Protein AF-A0AAV4IQQ6-F1 (afdb_monomer)

Organism: NCBI:txid1093978

Foldseek 3Di:
DLLPPLVLLLVQLVQLQAACVNDDALAGSQFPPGDGVNVVSCVVVVVVVVVVVVVVVVPPPDDPDPDDPDDDDDDVVVVVVVVVVVVVVVVVVLVVLVVVQVPQVLLVLLLVLLQLLLQLVLVCVVCVLVCCCQFQQDRSSVSSVLQSVLLSVLLVLLLVLLVVCCVPVVDDLVRLSVVSNVLSVVLVVLSVCVVVLGDDGADADDQDPVLVPDPDDPVDFFWKADPQQHIYRDQSSQQFDDDDSQKGFPGPNDPDPGRIIGTTHGRPVRPRSNVSSVSSSVSSNSVSSCPVSSLVSQQVSDDPVCSVVSVVVSVVSSVVSSVVSCCVCCCCCCCVVVVD

InterPro domains:
  IPR002350 Kazal domain [PF07648] (213-252)
  IPR002350 Kazal domain [PS51465] (208-253)
  IPR004156 Organic anion transporter polypeptide [PF03137] (2-325)
  IPR004156 Organic anion transporter polypeptide [PTHR11388] (2-324)
  IPR036058 Kazal domain superfamily [SSF100895] (209-245)
  IPR036259 MFS transporter superfamily [G3DSA:1.20.1250.20] (1-208)
  IPR036259 MFS transporter superfamily [SSF103473] (3-329)

Solvent-accessible surface area (backbone atoms only — not comparable to full-atom values): 18897 Å² total; per-residue (Å²): 116,86,64,48,64,36,52,50,36,43,52,45,36,57,38,42,61,38,47,59,83,74,56,97,60,70,68,52,73,61,32,80,84,55,52,37,26,63,69,56,56,55,50,54,52,50,51,51,50,55,59,60,44,54,65,59,68,71,48,70,96,64,73,92,62,78,79,78,84,70,93,79,75,90,54,72,70,63,51,54,53,49,52,52,50,53,50,48,54,51,51,51,52,48,54,52,50,51,54,55,51,68,67,35,65,68,42,46,53,54,42,53,50,50,34,54,47,35,45,57,51,46,54,49,61,71,44,48,62,57,47,43,32,70,54,59,44,38,51,71,52,60,52,30,52,65,47,20,60,57,35,49,56,26,34,55,51,16,37,51,49,17,48,50,49,56,69,70,64,65,64,53,75,68,54,48,53,52,54,51,49,52,50,48,52,52,50,53,56,58,56,60,50,60,80,70,67,69,58,79,79,89,68,62,66,76,89,51,85,82,32,66,80,50,95,64,63,85,87,66,73,41,51,20,16,34,78,70,66,45,26,30,62,21,56,49,60,36,34,39,78,44,74,57,75,62,37,33,28,65,19,78,68,50,92,38,97,77,22,35,34,35,53,26,60,43,78,82,76,63,82,52,57,66,56,52,49,51,49,54,31,51,49,44,17,58,52,27,26,42,51,53,47,48,54,52,50,57,49,72,62,46,56,85,91,43,34,69,58,51,55,50,49,45,52,51,53,26,50,52,47,33,49,49,52,52,49,51,50,50,51,49,49,47,54,59,65,73,68,108

pLDDT: mean 81.05, std 12.04, range [35.34, 94.31]

Radius of gyration: 27.75 Å; Cα contacts (8 Å, |Δi|>4): 384; chains: 1; bounding box: 80×40×70 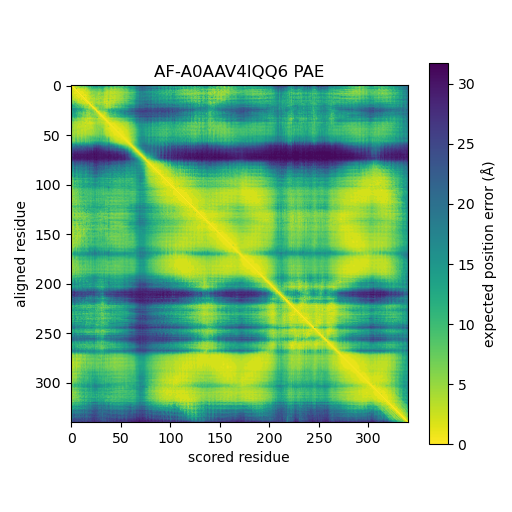Å

Secondary structure (DSSP, 8-state):
-TTHHHHHHHHHHHHTTSBTT-S--S--TTSTT--B-THHHHHHHHHHHHHHHHHHHTS-S-------S------HHHHHHHHHHHHHHHHHHHHHHHHHHHT-HHHHHHHHHHHHHHHHHHHHHHHHHHHHHHHS---HHHHHHHHHHHHHHHHHHHHHHHHHHHHHH---HHHHHHHHHHHHHHHHHHHHGGGT-------B----TTGGGS---TT----EEETTS-EES-TTTTTEEEEETTEEEEETT--STT-EEEES------TTHHHHHHHHHHHHHHHHHTHHHHHHHHHHHS-GGGHHHHHHHHHHHHHHHHHHHHHHHHHHHHHHHS--

Mean predicted aligned error: 11.33 Å

Nearest PDB structures (foldseek):
  8hnd-assembly1_A  TM=7.664E-01  e=9.241E-16  Homo sapiens
  8pg0-assembly1_A  TM=7.739E-01  e=1.392E-14  Homo sapiens
  8k6l-assembly1_A  TM=6.700E-01  e=3.995E-14  Homo sapiens
  8hnb-assembly1_A  TM=6.858E-01  e=2.095E-13  Homo sapiens
  8hnc-assembly1_A  TM=6.754E-01  e=1.474E-13  Homo sapiens

Structure (mmCIF, N/CA/C/O backbone):
data_AF-A0AAV4IQQ6-F1
#
_entry.id   AF-A0AAV4IQQ6-F1
#
loop_
_atom_site.group_PDB
_atom_site.id
_atom_site.type_symbol
_atom_site.label_atom_id
_atom_site.label_alt_id
_atom_site.label_comp_id
_atom_site.label_asym_id
_atom_site.label_entity_id
_atom_site.label_seq_id
_atom_site.pdbx_PDB_ins_code
_atom_site.Cartn_x
_atom_site.Cartn_y
_atom_site.Cartn_z
_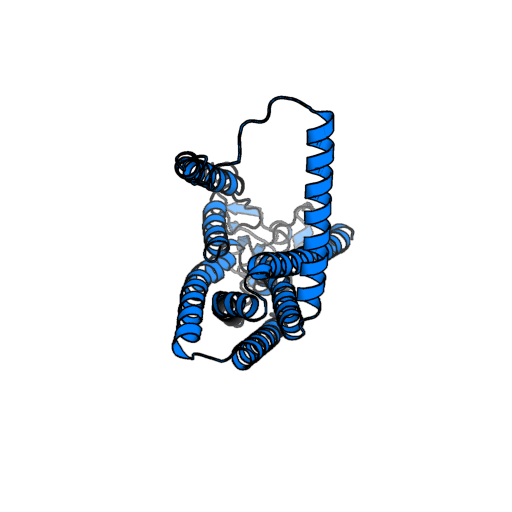atom_site.occupancy
_atom_site.B_iso_or_equiv
_atom_site.auth_seq_id
_atom_site.auth_comp_id
_atom_site.auth_asym_id
_atom_site.auth_atom_id
_atom_site.pdbx_PDB_model_num
ATOM 1 N N . MET A 1 1 ? -11.697 -5.135 3.461 1.00 57.06 1 MET A N 1
ATOM 2 C CA . MET A 1 1 ? -10.711 -4.033 3.386 1.00 57.06 1 MET A CA 1
ATOM 3 C C . MET A 1 1 ? -9.286 -4.550 3.189 1.00 57.06 1 MET A C 1
ATOM 5 O O . MET A 1 1 ? -8.654 -4.107 2.247 1.00 57.06 1 MET A O 1
ATOM 9 N N . VAL A 1 2 ? -8.817 -5.526 3.982 1.00 68.06 2 VAL A N 1
ATOM 10 C CA . VAL A 1 2 ? -7.429 -6.050 3.947 1.00 68.06 2 VAL A CA 1
ATOM 11 C C . VAL A 1 2 ? -6.959 -6.531 2.561 1.00 68.06 2 VAL A C 1
ATOM 13 O O . VAL A 1 2 ? -5.879 -6.161 2.129 1.00 68.06 2 VAL A O 1
ATOM 16 N N . PHE A 1 3 ? -7.777 -7.291 1.827 1.00 72.38 3 PHE A N 1
ATOM 17 C CA . PHE A 1 3 ? -7.391 -7.826 0.508 1.00 72.38 3 PHE A CA 1
ATOM 18 C C . PHE A 1 3 ? -7.594 -6.860 -0.667 1.00 72.38 3 PHE A C 1
ATOM 20 O O . PHE A 1 3 ? -7.176 -7.161 -1.779 1.00 72.38 3 PHE A O 1
ATOM 27 N N . GLY A 1 4 ? -8.251 -5.718 -0.447 1.00 77.69 4 GLY A N 1
ATOM 28 C CA . GLY A 1 4 ? -8.686 -4.827 -1.527 1.00 77.69 4 GLY A CA 1
ATOM 29 C C . GLY A 1 4 ? -7.528 -4.249 -2.347 1.00 77.69 4 GLY A C 1
ATOM 30 O O . GLY A 1 4 ? -7.485 -4.497 -3.549 1.00 77.69 4 GLY A O 1
ATOM 31 N N . PRO A 1 5 ? -6.579 -3.517 -1.728 1.00 77.00 5 PRO A N 1
ATOM 32 C CA . PRO A 1 5 ? -5.515 -2.840 -2.469 1.00 77.00 5 PRO A CA 1
ATOM 33 C C . PRO A 1 5 ? -4.624 -3.780 -3.299 1.00 77.00 5 PRO A C 1
ATOM 35 O O . PRO A 1 5 ? -4.448 -3.506 -4.480 1.00 77.00 5 PRO A O 1
ATOM 38 N N . PRO A 1 6 ? -4.124 -4.920 -2.784 1.00 78.06 6 PRO A N 1
ATOM 39 C CA . PRO A 1 6 ? -3.309 -5.817 -3.603 1.00 78.06 6 PRO A CA 1
ATOM 40 C C . PRO A 1 6 ? -4.087 -6.494 -4.732 1.00 78.06 6 PRO A C 1
ATOM 42 O O . PRO A 1 6 ? -3.556 -6.641 -5.828 1.00 78.06 6 PRO A O 1
ATOM 45 N N . LEU A 1 7 ? -5.348 -6.889 -4.497 1.00 81.50 7 LEU A N 1
ATOM 46 C CA . LEU A 1 7 ? -6.196 -7.431 -5.563 1.00 81.50 7 LEU A CA 1
ATOM 47 C C . LEU A 1 7 ? -6.422 -6.386 -6.656 1.00 81.50 7 LEU A C 1
ATOM 49 O O . LEU A 1 7 ? -6.383 -6.728 -7.832 1.00 81.50 7 LEU A O 1
ATOM 53 N N . ALA A 1 8 ? -6.601 -5.119 -6.277 1.00 81.62 8 ALA A N 1
ATOM 54 C CA . ALA A 1 8 ? -6.701 -4.018 -7.225 1.00 81.62 8 ALA A CA 1
ATOM 55 C C . ALA A 1 8 ? -5.386 -3.790 -7.988 1.00 81.62 8 ALA A C 1
ATOM 57 O O . ALA A 1 8 ? -5.438 -3.556 -9.189 1.00 81.62 8 ALA A O 1
ATOM 58 N N . LEU A 1 9 ? -4.222 -3.914 -7.340 1.00 80.50 9 LEU A N 1
ATOM 59 C CA . LEU A 1 9 ? -2.916 -3.814 -8.004 1.00 80.50 9 LEU A CA 1
ATOM 60 C C . LEU A 1 9 ? -2.665 -4.969 -8.980 1.00 80.50 9 LEU A C 1
ATOM 62 O O . LEU A 1 9 ? -2.163 -4.738 -10.075 1.00 80.50 9 LEU A O 1
ATOM 66 N N . LEU A 1 10 ? -3.038 -6.202 -8.623 1.00 83.44 10 LEU A N 1
ATOM 67 C CA . LEU A 1 10 ? -2.911 -7.357 -9.517 1.00 83.44 10 LEU A CA 1
ATOM 68 C C . LEU A 1 10 ? -3.891 -7.285 -10.686 1.00 83.44 10 LEU A C 1
ATOM 70 O O . LEU A 1 10 ? -3.502 -7.505 -11.831 1.00 83.44 10 LEU A O 1
ATOM 74 N N . LEU A 1 11 ? -5.150 -6.942 -10.405 1.00 84.94 11 LEU A N 1
ATOM 75 C CA . LEU A 1 11 ? -6.159 -6.727 -11.435 1.00 84.94 11 LEU A CA 1
ATOM 76 C C . LEU A 1 11 ? -5.738 -5.577 -12.357 1.00 84.94 11 LEU A C 1
ATOM 78 O O . LEU A 1 11 ? -5.816 -5.713 -13.572 1.00 84.94 11 LEU A O 1
ATOM 82 N N . GLY A 1 12 ? -5.229 -4.485 -11.785 1.00 80.69 12 GLY A N 1
ATOM 83 C CA . GLY A 1 12 ? -4.661 -3.357 -12.512 1.00 80.69 12 GLY A CA 1
ATOM 84 C C . GLY A 1 12 ? -3.472 -3.773 -13.370 1.00 80.69 12 GLY A C 1
ATOM 85 O O . GLY A 1 12 ? -3.448 -3.445 -14.543 1.00 80.69 12 GLY A O 1
ATOM 86 N N . SER A 1 13 ? -2.536 -4.566 -12.844 1.00 81.12 13 SER A N 1
ATOM 87 C CA . SER A 1 13 ? -1.392 -5.094 -13.599 1.00 81.12 13 SER A CA 1
ATOM 88 C C . SER A 1 13 ? -1.826 -5.950 -14.795 1.00 81.12 13 SER A C 1
ATOM 90 O O . SER A 1 13 ? -1.294 -5.791 -15.892 1.00 81.12 13 SER A O 1
ATOM 92 N N . TYR A 1 14 ? -2.827 -6.816 -14.609 1.00 84.12 14 TYR A N 1
ATOM 93 C CA . TYR A 1 14 ? -3.369 -7.647 -15.683 1.00 84.12 14 TYR A CA 1
ATOM 94 C C . TYR A 1 14 ? -4.111 -6.816 -16.735 1.00 84.12 14 TYR A C 1
ATOM 96 O O . TYR A 1 14 ? -3.851 -6.950 -17.927 1.00 84.12 14 TYR A O 1
ATOM 104 N N . ILE A 1 15 ? -4.991 -5.908 -16.315 1.00 85.19 15 ILE A N 1
ATOM 105 C CA . ILE A 1 15 ? -5.738 -5.027 -17.224 1.00 85.19 15 ILE A CA 1
ATOM 106 C C . ILE A 1 15 ? -4.792 -4.076 -17.964 1.00 85.19 15 ILE A C 1
ATOM 108 O O . ILE A 1 15 ? -4.976 -3.816 -19.150 1.00 85.19 15 ILE A O 1
ATOM 112 N N . SER A 1 16 ? -3.732 -3.623 -17.298 1.00 79.19 16 SER A N 1
ATOM 113 C CA . SER A 1 16 ? -2.674 -2.831 -17.911 1.00 79.19 16 SER A CA 1
ATOM 114 C C . SER A 1 16 ? -1.818 -3.624 -18.888 1.00 79.19 16 SER A C 1
ATOM 116 O O . SER A 1 16 ? -1.039 -3.004 -19.585 1.00 79.19 16 SER A O 1
ATOM 118 N N . SER A 1 17 ? -1.947 -4.949 -18.991 1.00 79.19 17 SER A N 1
ATOM 119 C CA . SER A 1 17 ? -1.314 -5.729 -20.066 1.00 79.19 17 SER A CA 1
ATOM 120 C C . SER A 1 17 ? -2.164 -5.817 -21.338 1.00 79.19 17 SER A C 1
ATOM 122 O O . SER A 1 17 ? -1.679 -6.294 -22.361 1.00 79.19 17 SER A O 1
ATOM 124 N N . LEU A 1 18 ? -3.407 -5.317 -21.303 1.00 83.31 18 LEU A N 1
ATOM 125 C CA . LEU A 1 18 ? -4.302 -5.235 -22.459 1.00 83.31 18 LEU A CA 1
ATOM 126 C C . LEU A 1 18 ? -4.246 -3.840 -23.099 1.00 83.31 18 LEU A C 1
ATOM 128 O O . LEU A 1 18 ? -4.258 -2.846 -22.365 1.00 83.31 18 LEU A O 1
ATOM 132 N N . PRO A 1 19 ? -4.196 -3.737 -24.439 1.00 81.81 19 PRO A N 1
ATOM 133 C CA . PRO A 1 19 ? -4.108 -2.446 -25.111 1.00 81.81 19 PRO A CA 1
ATOM 134 C C . PRO A 1 19 ? -5.416 -1.672 -24.929 1.00 81.81 19 PRO A C 1
ATOM 136 O O . PRO A 1 19 ? -6.490 -2.276 -24.937 1.00 81.81 19 PRO A O 1
ATOM 139 N N . LEU A 1 20 ? -5.334 -0.340 -24.813 1.00 83.19 20 LEU A N 1
ATOM 140 C CA . LEU A 1 20 ? -6.487 0.557 -24.626 1.00 83.19 20 LEU A CA 1
ATOM 141 C C . LEU A 1 20 ? -7.674 0.225 -25.553 1.00 83.19 20 LEU A C 1
ATOM 143 O O . LEU A 1 20 ? -8.814 0.172 -25.089 1.00 83.19 20 LEU A O 1
ATOM 147 N N . ASP A 1 21 ? -7.380 -0.014 -26.835 1.00 79.38 21 ASP A N 1
ATOM 148 C CA . ASP A 1 21 ? -8.361 -0.246 -27.902 1.00 79.38 21 ASP A CA 1
ATOM 149 C C . ASP A 1 21 ? -8.792 -1.714 -28.053 1.00 79.38 21 ASP A C 1
ATOM 151 O O . ASP A 1 21 ? -9.597 -2.020 -28.933 1.00 79.38 21 ASP A O 1
ATOM 155 N N . LEU A 1 22 ? -8.240 -2.635 -27.249 1.00 81.25 22 LEU A N 1
ATOM 156 C CA . LEU A 1 22 ? -8.470 -4.088 -27.333 1.00 81.25 22 LEU A CA 1
ATOM 157 C C . LEU A 1 22 ? -8.168 -4.713 -28.711 1.00 81.25 22 LEU A C 1
ATOM 159 O O . LEU A 1 22 ? -8.556 -5.848 -28.984 1.00 81.25 22 LEU A O 1
ATOM 163 N N . LYS A 1 23 ? -7.469 -3.981 -29.579 1.00 80.31 23 LYS A N 1
ATOM 164 C CA . LYS A 1 23 ? -7.002 -4.447 -30.886 1.00 80.31 23 LYS A CA 1
ATOM 165 C C . LYS A 1 23 ? -5.599 -5.021 -30.762 1.00 80.31 23 LYS A C 1
ATOM 167 O O . LYS A 1 23 ? -4.822 -4.561 -29.929 1.00 80.31 23 LYS A O 1
ATOM 172 N N . GLU A 1 24 ? -5.266 -5.985 -31.615 1.00 70.12 24 GLU A N 1
ATOM 173 C CA . GLU A 1 24 ? -3.889 -6.461 -31.736 1.00 70.12 24 GLU A CA 1
ATOM 174 C C . GLU A 1 24 ? -2.988 -5.298 -32.159 1.00 70.12 24 GLU A C 1
ATOM 176 O O . GLU A 1 24 ? -3.192 -4.668 -33.199 1.00 70.12 24 GLU A O 1
ATOM 181 N N . THR A 1 25 ? -2.009 -4.988 -31.317 1.00 68.12 25 THR A N 1
ATOM 182 C CA . THR A 1 25 ? -0.991 -3.979 -31.586 1.00 68.12 25 THR A CA 1
ATOM 183 C C . THR A 1 25 ? 0.366 -4.660 -31.663 1.00 68.12 25 THR A C 1
ATOM 185 O O . THR A 1 25 ? 0.629 -5.663 -31.005 1.00 68.12 25 THR A O 1
ATOM 188 N N . SER A 1 26 ? 1.271 -4.095 -32.458 1.00 65.62 26 SER A N 1
ATOM 189 C CA . SER A 1 26 ? 2.670 -4.531 -32.489 1.00 65.62 26 SER A CA 1
ATOM 190 C C . SER A 1 26 ? 3.459 -4.106 -31.242 1.00 65.62 26 SER A C 1
ATOM 192 O O . SER A 1 26 ? 4.641 -4.424 -31.139 1.00 65.62 26 SER A O 1
ATOM 194 N N . MET A 1 27 ? 2.833 -3.348 -30.333 1.00 64.75 27 MET A N 1
ATOM 195 C CA . MET A 1 27 ? 3.440 -2.778 -29.131 1.00 64.75 27 MET A CA 1
ATOM 196 C C . MET A 1 27 ? 3.305 -3.748 -27.958 1.00 64.75 27 MET A C 1
ATOM 198 O O . MET A 1 27 ? 2.242 -4.320 -27.750 1.00 64.75 27 MET A O 1
ATOM 202 N N . THR A 1 28 ? 4.376 -3.954 -27.196 1.00 68.94 28 THR A N 1
ATOM 203 C CA . THR A 1 28 ? 4.351 -4.783 -25.985 1.00 68.94 28 THR A CA 1
ATOM 204 C C . THR A 1 28 ? 4.026 -3.922 -24.761 1.00 68.94 28 THR A C 1
ATOM 206 O O . THR A 1 28 ? 4.321 -2.727 -24.766 1.00 68.94 28 THR A O 1
ATOM 209 N N . PRO A 1 29 ? 3.510 -4.511 -23.665 1.00 63.91 29 PRO A N 1
ATOM 210 C CA . PRO A 1 29 ? 3.270 -3.802 -22.398 1.00 63.91 29 PRO A CA 1
ATOM 211 C C . PRO A 1 29 ? 4.511 -3.169 -21.747 1.00 63.91 29 PRO A C 1
ATOM 213 O O . PRO A 1 29 ? 4.393 -2.460 -20.751 1.00 63.91 29 PRO A O 1
ATOM 216 N N . MET A 1 30 ? 5.701 -3.456 -22.280 1.00 61.78 30 MET A N 1
ATOM 217 C CA . MET A 1 30 ? 6.970 -2.885 -21.830 1.00 61.78 30 MET A CA 1
ATOM 218 C C . MET A 1 30 ? 7.324 -1.579 -22.558 1.00 61.78 30 MET A C 1
ATOM 220 O O . MET A 1 30 ? 8.254 -0.896 -22.143 1.00 61.78 30 MET A O 1
ATOM 224 N N . ASP A 1 31 ? 6.603 -1.227 -23.627 1.00 65.31 31 ASP A N 1
ATOM 225 C CA . ASP A 1 31 ? 6.822 0.016 -24.367 1.00 65.31 31 ASP A CA 1
ATOM 226 C C . ASP A 1 31 ? 6.335 1.225 -23.531 1.00 65.31 31 ASP A C 1
ATOM 228 O O . ASP A 1 31 ? 5.200 1.202 -23.054 1.00 65.31 31 ASP A O 1
ATOM 232 N N . PRO A 1 32 ? 7.120 2.307 -23.352 1.00 63.50 32 PRO A N 1
ATOM 233 C CA . PRO A 1 32 ? 6.702 3.498 -22.607 1.00 63.50 32 PRO A CA 1
ATOM 234 C C . PRO A 1 32 ? 5.426 4.160 -23.143 1.00 63.50 32 PRO A C 1
ATOM 236 O O . PRO A 1 32 ? 4.753 4.882 -22.411 1.00 63.50 32 PRO A O 1
ATOM 239 N N . ARG A 1 33 ? 5.086 3.941 -24.421 1.00 69.25 33 ARG A N 1
ATOM 240 C CA . ARG A 1 33 ? 3.860 4.470 -25.053 1.00 69.25 33 ARG A CA 1
ATOM 241 C C . ARG A 1 33 ? 2.632 3.625 -24.769 1.00 69.25 33 ARG A C 1
ATOM 243 O O . ARG A 1 33 ? 1.530 3.988 -25.183 1.00 69.25 33 ARG A O 1
ATOM 250 N N . TRP A 1 34 ? 2.821 2.479 -24.132 1.00 76.38 34 TRP A N 1
ATOM 251 C CA . TRP A 1 34 ? 1.751 1.565 -23.831 1.00 76.38 34 TRP A CA 1
ATOM 252 C C . TRP A 1 34 ? 0.763 2.199 -22.851 1.00 76.38 34 TRP A C 1
ATOM 254 O O . TRP A 1 34 ? 1.081 2.483 -21.696 1.00 76.38 34 TRP A O 1
ATOM 264 N N . VAL A 1 35 ? -0.475 2.372 -23.310 1.00 76.75 35 VAL A N 1
ATOM 265 C CA . VAL A 1 35 ? -1.593 2.751 -22.451 1.00 76.75 35 VAL A CA 1
ATOM 266 C C . VAL A 1 35 ? -2.487 1.532 -22.293 1.00 76.75 35 VAL A C 1
ATOM 268 O O . VAL A 1 35 ? -3.134 1.081 -23.240 1.00 76.75 35 VAL A O 1
ATOM 271 N N . GLY A 1 36 ? -2.502 0.992 -21.078 1.00 81.56 36 GLY A N 1
ATOM 272 C CA . GLY A 1 36 ? -3.358 -0.129 -20.721 1.00 81.56 36 GLY A CA 1
ATOM 273 C C . GLY A 1 36 ? -4.841 0.248 -20.704 1.00 81.56 36 GLY A C 1
ATOM 274 O O . GLY A 1 36 ? -5.197 1.410 -20.492 1.00 81.56 36 GLY A O 1
ATOM 275 N N . ALA A 1 37 ? -5.728 -0.733 -20.867 1.00 86.25 37 ALA A N 1
ATOM 276 C CA . ALA A 1 37 ? -7.183 -0.551 -20.847 1.00 86.25 37 ALA A CA 1
ATOM 277 C C . ALA A 1 37 ? -7.757 -0.302 -19.431 1.00 86.25 37 ALA A C 1
ATOM 279 O O . ALA A 1 37 ? -8.646 -1.011 -18.961 1.00 86.25 37 ALA A O 1
ATOM 280 N N . TRP A 1 38 ? -7.271 0.734 -18.744 1.00 82.69 38 TRP A N 1
ATOM 281 C CA . TRP A 1 38 ? -7.601 1.099 -17.357 1.00 82.69 38 TRP A CA 1
ATOM 282 C C . TRP A 1 38 ? -9.113 1.170 -17.063 1.00 82.69 38 TRP A C 1
ATOM 284 O O . TRP A 1 38 ? -9.554 0.825 -15.964 1.00 82.69 38 TRP A O 1
ATOM 294 N N . TRP A 1 39 ? -9.923 1.548 -18.057 1.00 85.44 39 TRP A N 1
ATOM 295 C CA . TRP A 1 39 ? -11.382 1.642 -17.961 1.00 85.44 39 TRP A CA 1
ATOM 296 C C . TRP A 1 39 ? -12.072 0.301 -17.653 1.00 85.44 39 TRP A C 1
ATOM 298 O O . TRP A 1 39 ? -13.110 0.283 -16.986 1.00 85.44 39 TRP A O 1
ATOM 308 N N . ILE A 1 40 ? -11.481 -0.828 -18.063 1.00 86.81 40 ILE A N 1
ATOM 309 C CA . ILE A 1 40 ? -12.005 -2.173 -17.778 1.00 86.81 40 ILE A CA 1
ATOM 310 C C . ILE A 1 40 ? -12.050 -2.416 -16.269 1.00 86.81 40 ILE A C 1
ATOM 312 O O . ILE A 1 40 ? -12.980 -3.054 -15.775 1.00 86.81 40 ILE A O 1
ATOM 316 N N . GLY A 1 41 ? -11.101 -1.849 -15.516 1.00 85.44 41 GLY A N 1
ATOM 317 C CA . GLY A 1 41 ? -11.071 -1.963 -14.061 1.00 85.44 41 GLY A CA 1
ATOM 318 C C . GLY A 1 41 ? -12.351 -1.431 -13.419 1.00 85.44 41 GLY A C 1
ATOM 319 O O . GLY A 1 41 ? -12.943 -2.106 -12.576 1.00 85.44 41 GLY A O 1
ATOM 320 N N . PHE A 1 42 ? -12.843 -0.271 -13.867 1.00 86.88 42 PHE A N 1
ATOM 321 C CA . PHE A 1 42 ? -14.092 0.300 -13.352 1.00 86.88 42 PHE A CA 1
ATOM 322 C C . PHE A 1 42 ? -15.313 -0.531 -13.715 1.00 86.88 42 PHE A C 1
ATOM 324 O O . PHE A 1 42 ? -16.215 -0.656 -12.890 1.00 86.88 42 PHE A O 1
ATOM 331 N N . LEU A 1 43 ? -15.346 -1.123 -14.911 1.00 90.19 43 LEU A N 1
ATOM 332 C CA . LEU A 1 43 ? -16.446 -2.001 -15.305 1.00 90.19 43 LEU A CA 1
ATOM 333 C C . LEU A 1 43 ? -16.476 -3.270 -14.454 1.00 90.19 43 LEU A C 1
ATOM 335 O O . LEU A 1 43 ? -17.528 -3.617 -13.924 1.00 90.19 43 LEU A O 1
ATOM 339 N N . VAL A 1 44 ? -15.328 -3.928 -14.264 1.00 88.94 44 VAL A N 1
ATOM 340 C CA . VAL A 1 44 ? -15.225 -5.146 -13.444 1.00 88.94 44 VAL A CA 1
ATOM 341 C C . VAL A 1 44 ? -15.648 -4.862 -12.002 1.00 88.94 44 VAL A C 1
ATOM 343 O O . VAL A 1 44 ? -16.493 -5.571 -11.453 1.00 88.94 44 VAL A O 1
ATOM 346 N N . VAL A 1 45 ? -15.116 -3.794 -11.397 1.00 87.31 45 VAL A N 1
ATOM 347 C CA . VAL A 1 45 ? -15.473 -3.398 -10.027 1.00 87.31 45 VAL A CA 1
ATOM 348 C C . VAL A 1 45 ? -16.942 -2.972 -9.940 1.00 87.31 45 VAL A C 1
ATOM 350 O O . VAL A 1 45 ? -17.633 -3.356 -9.000 1.00 87.31 45 VAL A O 1
ATOM 353 N N . GLY A 1 46 ? -17.454 -2.235 -10.929 1.00 89.31 46 GLY A N 1
ATOM 354 C CA . GLY A 1 46 ? -18.850 -1.798 -10.986 1.00 89.31 46 GLY A CA 1
ATOM 355 C C . GLY A 1 46 ? -19.833 -2.966 -11.057 1.00 89.31 46 GLY A C 1
ATOM 356 O O . GLY A 1 46 ? -20.790 -3.017 -10.284 1.00 89.31 46 GLY A O 1
ATOM 357 N N . VAL A 1 47 ? -19.565 -3.950 -11.919 1.00 93.31 47 VAL A N 1
ATOM 358 C CA . VAL A 1 47 ? -20.372 -5.175 -12.020 1.00 93.31 47 VAL A CA 1
ATOM 359 C C . VAL A 1 47 ? -20.303 -5.978 -10.720 1.00 93.31 47 VAL A C 1
ATOM 361 O O . VAL A 1 47 ? -21.342 -6.402 -10.215 1.00 93.31 47 VAL A O 1
ATOM 364 N N . ALA A 1 48 ? -19.118 -6.129 -10.120 1.00 89.38 48 ALA A N 1
ATOM 365 C CA . ALA A 1 48 ? -18.969 -6.804 -8.830 1.00 89.38 48 ALA A CA 1
ATOM 366 C C . ALA A 1 48 ? -19.774 -6.110 -7.713 1.00 89.38 48 ALA A C 1
ATOM 368 O O . ALA A 1 48 ? -20.435 -6.782 -6.918 1.00 89.38 48 ALA A O 1
ATOM 369 N N . CYS A 1 49 ? -19.789 -4.774 -7.688 1.00 90.00 49 CYS A N 1
ATOM 370 C CA . CYS A 1 49 ? -20.613 -3.994 -6.767 1.00 90.00 49 CYS A CA 1
ATOM 371 C C . CYS A 1 49 ? -22.112 -4.259 -6.975 1.00 90.00 49 CYS A C 1
ATOM 373 O O . CYS A 1 49 ? -22.815 -4.511 -5.996 1.00 90.00 49 CYS A O 1
ATOM 375 N N . ILE A 1 50 ? -22.598 -4.275 -8.222 1.00 93.12 50 ILE A N 1
ATOM 376 C CA . ILE A 1 50 ? -24.004 -4.589 -8.539 1.00 93.12 50 ILE A CA 1
ATOM 377 C C . ILE A 1 50 ? -24.363 -6.000 -8.062 1.00 93.12 50 ILE A C 1
ATOM 379 O O . ILE A 1 50 ? -25.372 -6.176 -7.381 1.00 93.12 50 ILE A O 1
ATOM 383 N N . ILE A 1 51 ? -23.513 -6.992 -8.345 1.00 93.69 51 ILE A N 1
ATOM 384 C CA . ILE A 1 51 ? -23.711 -8.374 -7.887 1.00 93.69 51 ILE A CA 1
ATOM 385 C C . ILE A 1 51 ? -23.767 -8.428 -6.358 1.00 93.69 51 ILE A C 1
ATOM 387 O O . ILE A 1 51 ? -24.651 -9.075 -5.808 1.00 93.69 51 ILE A O 1
ATOM 391 N N . SER A 1 52 ? -22.875 -7.716 -5.661 1.00 90.81 52 SER A N 1
ATOM 392 C CA . SER A 1 52 ? -22.867 -7.665 -4.193 1.00 90.81 52 SER A CA 1
ATOM 393 C C . SER A 1 52 ? -24.086 -6.950 -3.594 1.00 90.81 52 SER A C 1
ATOM 395 O O . SER A 1 52 ? -24.504 -7.272 -2.482 1.00 90.81 52 SER A O 1
ATOM 397 N N . ALA A 1 53 ? -24.699 -6.020 -4.334 1.00 92.00 53 ALA A N 1
ATOM 398 C CA . ALA A 1 53 ? -25.906 -5.320 -3.913 1.00 92.00 53 ALA A CA 1
ATOM 399 C C . ALA A 1 53 ? -27.157 -6.213 -3.980 1.00 92.00 53 ALA A C 1
ATOM 401 O O . ALA A 1 53 ? -28.068 -6.028 -3.172 1.00 92.00 53 ALA A O 1
ATOM 402 N N . LEU A 1 54 ? -27.203 -7.205 -4.882 1.00 91.69 54 LEU A N 1
ATOM 403 C CA . LEU A 1 54 ? -28.350 -8.115 -5.025 1.00 91.69 54 LEU A CA 1
ATOM 404 C C . LEU A 1 54 ? -28.662 -8.886 -3.719 1.00 91.69 54 LEU A C 1
ATOM 406 O O . LEU A 1 54 ? -29.798 -8.785 -3.254 1.00 91.69 54 LEU A O 1
ATOM 410 N N . PRO A 1 55 ? -27.701 -9.566 -3.049 1.00 88.62 55 PRO A N 1
ATOM 411 C CA . PRO A 1 55 ? -27.935 -10.180 -1.740 1.00 88.62 55 PRO A CA 1
ATOM 412 C C . PRO A 1 55 ? -28.363 -9.181 -0.665 1.00 88.62 55 PRO A C 1
ATOM 414 O O . PRO A 1 55 ? -29.203 -9.507 0.169 1.00 88.62 55 PRO A O 1
ATOM 417 N N . ILE A 1 56 ? -27.806 -7.964 -0.678 1.00 87.88 56 ILE A N 1
ATOM 418 C CA . ILE A 1 56 ? -28.134 -6.920 0.306 1.00 87.88 56 ILE A CA 1
ATOM 419 C C . ILE A 1 56 ? -29.586 -6.459 0.137 1.00 87.88 56 ILE A C 1
ATOM 421 O O . ILE A 1 56 ? -30.268 -6.222 1.129 1.00 87.88 56 ILE A O 1
ATOM 425 N N . MET A 1 57 ? -30.104 -6.395 -1.092 1.00 88.38 57 MET A N 1
ATOM 426 C CA . MET A 1 57 ? -31.520 -6.090 -1.331 1.00 88.38 57 MET A CA 1
ATOM 427 C C . MET A 1 57 ? -32.467 -7.182 -0.821 1.00 88.38 57 MET A C 1
ATOM 429 O O . MET A 1 57 ? -33.616 -6.881 -0.501 1.00 88.38 57 MET A O 1
ATOM 433 N N . CYS A 1 58 ? -31.996 -8.427 -0.713 1.00 85.19 58 CYS A N 1
ATOM 434 C CA . CYS A 1 58 ? -32.753 -9.523 -0.112 1.00 85.19 58 CYS A CA 1
ATOM 435 C C . CYS A 1 58 ? -32.765 -9.478 1.426 1.00 85.19 58 CYS A C 1
ATOM 437 O O . CYS A 1 58 ? -33.522 -10.235 2.036 1.00 85.19 58 CYS A O 1
ATOM 439 N N . PHE A 1 59 ? -31.976 -8.607 2.073 1.00 83.94 59 PHE A N 1
ATOM 440 C CA . PHE A 1 59 ? -32.095 -8.417 3.517 1.00 83.94 59 PHE A CA 1
ATOM 441 C C . PHE A 1 59 ? -33.420 -7.718 3.859 1.00 83.94 59 PHE A C 1
ATOM 443 O O . PHE A 1 59 ? -33.817 -6.760 3.188 1.00 83.94 59 PHE A O 1
ATOM 450 N N . PRO A 1 60 ? -34.119 -8.164 4.919 1.00 81.00 60 PRO A N 1
ATOM 451 C CA . PRO A 1 60 ? -35.360 -7.539 5.344 1.00 81.00 60 PRO A CA 1
ATOM 452 C C . PRO A 1 60 ? -35.115 -6.059 5.652 1.00 81.00 60 PRO A C 1
ATOM 454 O O . PRO A 1 60 ? -34.224 -5.710 6.424 1.00 81.00 60 PRO A O 1
ATOM 457 N N . ARG A 1 61 ? -35.949 -5.180 5.076 1.00 68.94 61 ARG A N 1
ATOM 458 C CA . ARG A 1 61 ? -35.878 -3.715 5.270 1.00 68.94 61 ARG A CA 1
ATOM 459 C C . ARG A 1 61 ? -35.966 -3.288 6.738 1.00 68.94 61 ARG A C 1
ATOM 461 O O . ARG A 1 61 ? -35.656 -2.147 7.065 1.00 68.94 61 ARG A O 1
ATOM 468 N N . GLN A 1 62 ? -36.426 -4.182 7.605 1.00 68.31 62 GLN A N 1
ATOM 469 C CA . GLN A 1 62 ? -36.575 -3.963 9.030 1.00 68.31 62 GLN A CA 1
ATOM 470 C C . GLN A 1 62 ? -35.993 -5.173 9.759 1.00 68.31 62 GLN A C 1
ATOM 472 O O . GLN A 1 62 ? -36.569 -6.259 9.748 1.00 68.31 62 GLN A O 1
ATOM 477 N N . PHE A 1 63 ? -34.860 -4.983 10.430 1.00 61.91 63 PHE A N 1
ATOM 478 C CA . PHE A 1 63 ? -34.594 -5.775 11.626 1.00 61.91 63 PHE A CA 1
ATOM 479 C C . PHE A 1 63 ? -35.688 -5.411 12.628 1.00 61.91 63 PHE A C 1
ATOM 481 O O . PHE A 1 63 ? -36.030 -4.233 12.710 1.00 61.91 63 PHE A O 1
ATOM 488 N N . ILE A 1 64 ? -36.260 -6.388 13.335 1.00 54.12 64 ILE A N 1
ATOM 489 C CA . ILE A 1 64 ? -37.302 -6.166 14.348 1.00 54.12 64 ILE A CA 1
ATOM 490 C C . ILE A 1 64 ? -36.759 -5.166 15.378 1.00 54.12 64 ILE A C 1
ATOM 492 O O . ILE A 1 64 ? -36.078 -5.522 16.337 1.00 54.12 64 ILE A O 1
ATOM 496 N N . GLN A 1 65 ? -37.012 -3.883 15.149 1.00 55.25 65 GLN A N 1
ATOM 497 C CA . GLN A 1 65 ? -36.857 -2.849 16.146 1.00 55.25 65 GLN A CA 1
ATOM 498 C C . GLN A 1 65 ? -38.058 -3.007 17.068 1.00 55.25 65 GLN A C 1
ATOM 500 O O . GLN A 1 65 ? -39.175 -3.247 16.604 1.00 55.25 65 GLN A O 1
ATOM 505 N N . ARG A 1 66 ? -37.816 -2.923 18.382 1.00 51.03 66 ARG A N 1
ATOM 506 C CA . ARG A 1 66 ? -38.888 -2.867 19.385 1.00 51.03 66 ARG A CA 1
ATOM 507 C C . ARG A 1 66 ? -39.985 -1.924 18.872 1.00 51.03 66 ARG A C 1
ATOM 509 O O . ARG A 1 66 ? -39.629 -0.867 18.345 1.00 51.03 66 ARG A O 1
ATOM 516 N N . PRO A 1 67 ? -41.267 -2.311 18.978 1.00 45.50 67 PRO A N 1
ATOM 517 C CA . PRO A 1 67 ? -42.351 -1.638 18.280 1.00 45.50 67 PRO A CA 1
ATOM 518 C C . PRO A 1 67 ? -42.291 -0.130 18.551 1.00 45.50 67 PRO A C 1
ATOM 520 O O . PRO A 1 67 ? -42.258 0.265 19.722 1.00 45.50 67 PRO A O 1
ATOM 523 N N . PRO A 1 68 ? -42.236 0.718 17.506 1.00 49.25 68 PRO A N 1
ATOM 524 C CA . PRO A 1 68 ? -42.415 2.142 17.696 1.00 49.25 68 PRO A CA 1
ATOM 525 C C . PRO A 1 68 ? -43.821 2.337 18.258 1.00 49.25 68 PRO A C 1
ATOM 527 O O . PRO A 1 68 ? -44.800 1.815 17.724 1.00 49.25 68 PRO A O 1
ATOM 530 N N . SER A 1 69 ? -43.903 3.040 19.379 1.00 48.53 69 SER A N 1
ATOM 531 C CA . SER A 1 69 ? -45.155 3.462 19.984 1.00 48.53 69 SER A CA 1
ATOM 532 C C . SER A 1 69 ? -45.995 4.227 18.957 1.00 48.53 69 SER A C 1
ATOM 534 O O . SER A 1 69 ? -45.617 5.326 18.569 1.00 48.53 69 SER A O 1
ATOM 536 N N . GLU A 1 70 ? -47.096 3.589 18.546 1.00 42.72 70 GLU A N 1
ATOM 537 C CA . GLU A 1 70 ? -48.300 4.064 17.842 1.00 42.72 70 GLU A CA 1
ATOM 538 C C . GLU A 1 70 ? -48.165 5.031 16.637 1.00 42.72 70 GLU A C 1
ATOM 540 O O . GLU A 1 70 ? -47.418 6.012 16.657 1.00 42.72 70 GLU A O 1
ATOM 545 N N . PRO A 1 71 ? -48.972 4.841 15.572 1.00 46.28 71 PRO A N 1
ATOM 546 C CA . PRO A 1 71 ? -48.998 5.756 14.439 1.00 46.28 71 PRO A CA 1
ATOM 547 C C . PRO A 1 71 ? -49.732 7.049 14.831 1.00 46.28 71 PRO A C 1
ATOM 549 O O . PRO A 1 71 ? -50.955 7.143 14.755 1.00 46.28 71 PRO A O 1
ATOM 552 N N . VAL A 1 72 ? -48.991 8.079 15.246 1.00 49.09 72 VAL A N 1
ATOM 553 C CA . VAL A 1 72 ? -49.571 9.410 15.478 1.00 49.09 72 VAL A CA 1
ATOM 554 C C . VAL A 1 72 ? -49.715 10.138 14.143 1.00 49.09 72 VAL A C 1
ATOM 556 O O . VAL A 1 72 ? -48.740 10.622 13.565 1.00 49.09 72 VAL A O 1
ATOM 559 N N . GLY A 1 73 ? -50.960 10.218 13.675 1.00 47.00 73 GLY A N 1
ATOM 560 C CA . GLY A 1 73 ? -51.371 10.992 12.510 1.00 47.00 73 GLY A CA 1
ATOM 561 C C . GLY A 1 73 ? -50.984 12.477 12.581 1.00 47.00 73 GLY A C 1
ATOM 562 O O . GLY A 1 73 ? -50.996 13.111 13.637 1.00 47.00 73 GLY A O 1
ATOM 563 N N . LEU A 1 74 ? -50.624 12.993 11.402 1.00 52.81 74 LEU A N 1
ATOM 564 C CA . LEU A 1 74 ? -50.438 14.385 10.972 1.00 52.81 74 LEU A CA 1
ATOM 565 C C . LEU A 1 74 ? -50.586 15.493 12.042 1.00 52.81 74 LEU A C 1
ATOM 567 O O . LEU A 1 74 ? -51.690 15.957 12.320 1.00 52.81 74 LEU A O 1
ATOM 571 N N . LYS A 1 75 ? -49.448 16.049 12.495 1.00 47.41 75 LYS A N 1
ATOM 572 C CA . LYS A 1 75 ? -49.278 17.488 12.816 1.00 47.41 75 LYS A CA 1
ATOM 573 C C . LYS A 1 75 ? -47.851 17.941 12.465 1.00 47.41 75 LYS A C 1
ATOM 575 O O . LYS A 1 75 ? -46.971 17.974 13.330 1.00 47.41 75 LYS A O 1
ATOM 580 N N . ASP A 1 76 ? -47.640 18.332 11.206 1.00 62.75 76 ASP A N 1
ATOM 581 C CA . ASP A 1 76 ? -46.342 18.718 10.614 1.00 62.75 76 ASP A CA 1
ATOM 582 C C . ASP A 1 76 ? -45.545 19.766 11.416 1.00 62.75 76 ASP A C 1
ATOM 584 O O . ASP A 1 76 ? -44.320 19.698 11.505 1.00 62.75 76 ASP A O 1
ATOM 588 N N . SER A 1 77 ? -46.213 20.707 12.091 1.00 60.62 77 SER A N 1
ATOM 589 C CA . SER A 1 77 ? -45.535 21.735 12.901 1.00 60.62 77 SER A CA 1
ATOM 590 C C . SER A 1 77 ? -44.974 21.193 14.228 1.00 60.62 77 SER A C 1
ATOM 592 O O . SER A 1 77 ? -43.832 21.485 14.593 1.00 60.62 77 SER A O 1
ATOM 594 N N . LYS A 1 78 ? -45.731 20.342 14.943 1.00 59.31 78 LYS A N 1
ATOM 595 C CA . LYS A 1 78 ? -45.273 19.728 16.207 1.00 59.31 78 LYS A CA 1
ATOM 596 C C . LYS A 1 78 ? -44.237 18.634 15.957 1.00 59.31 78 LYS A C 1
ATOM 598 O O . LYS A 1 78 ? -43.289 18.528 16.731 1.00 59.31 78 LYS A O 1
ATOM 603 N N . HIS A 1 79 ? -44.374 17.881 14.865 1.00 63.25 79 HIS A N 1
ATOM 604 C CA . HIS A 1 79 ? -43.408 16.857 14.470 1.00 63.25 79 HIS A CA 1
ATOM 605 C C . HIS A 1 79 ? -42.046 17.473 14.115 1.00 63.25 79 HIS A C 1
ATOM 607 O O . HIS A 1 79 ? -41.027 17.040 14.642 1.00 63.25 79 HIS A O 1
ATOM 613 N N . LYS A 1 80 ? -42.017 18.567 13.338 1.00 68.62 80 LYS A N 1
ATOM 614 C CA . LYS A 1 80 ? -40.773 19.277 12.988 1.00 68.62 80 LYS A CA 1
ATOM 615 C C . LYS A 1 80 ? -40.099 19.919 14.207 1.00 68.62 80 LYS A C 1
ATOM 617 O O . LYS A 1 80 ? -38.873 19.909 14.307 1.00 68.62 80 LYS A O 1
ATOM 622 N N . LYS A 1 81 ? -40.882 20.434 15.168 1.00 75.62 81 LYS A N 1
ATOM 623 C CA . LYS A 1 81 ? -40.366 20.951 16.452 1.00 75.62 81 LYS A CA 1
ATOM 624 C C . LYS A 1 81 ? -39.789 19.833 17.328 1.00 75.62 81 LYS A C 1
ATOM 626 O O . LYS A 1 81 ? -38.702 20.007 17.866 1.00 75.62 81 LYS A O 1
ATOM 631 N N . LYS A 1 82 ? -40.473 18.685 17.415 1.00 77.38 82 LYS A N 1
ATOM 632 C CA . LYS A 1 82 ? -40.011 17.490 18.143 1.00 77.38 82 LYS A CA 1
ATOM 633 C C . LYS A 1 82 ? -38.743 16.908 17.513 1.00 77.38 82 LYS A C 1
ATOM 635 O O . LYS A 1 82 ? -37.792 16.638 18.230 1.00 77.38 82 LYS A O 1
ATOM 640 N N . LEU A 1 83 ? -38.681 16.824 16.183 1.00 78.56 83 LEU A N 1
ATOM 641 C CA . LEU A 1 83 ? -37.501 16.377 15.441 1.00 78.56 83 LEU A CA 1
ATOM 642 C C . LEU A 1 83 ? -36.299 17.306 15.663 1.00 78.56 83 LEU A C 1
ATOM 644 O O . LEU A 1 83 ? -35.196 16.829 15.895 1.00 78.56 83 LEU A O 1
ATOM 648 N N . ARG A 1 84 ? -36.507 18.632 15.657 1.00 79.31 84 ARG A N 1
ATOM 649 C CA . ARG A 1 84 ? -35.454 19.608 15.993 1.00 79.31 84 ARG A CA 1
ATOM 650 C C . ARG A 1 84 ? -34.977 19.482 17.439 1.00 79.31 84 ARG A C 1
ATOM 652 O O . ARG A 1 84 ? -33.792 19.674 17.685 1.00 79.31 84 ARG A O 1
ATOM 659 N N . LEU A 1 85 ? -35.876 19.182 18.377 1.00 83.81 85 LEU A N 1
ATOM 660 C CA . LEU A 1 85 ? -35.526 18.989 19.785 1.00 83.81 85 LEU A CA 1
ATOM 661 C C . LEU A 1 85 ? -34.675 17.725 19.967 1.00 83.81 85 LEU A C 1
ATOM 663 O O . LEU A 1 85 ? -33.594 17.808 20.535 1.00 83.81 85 LEU A O 1
ATOM 667 N N . VAL A 1 86 ? -35.106 16.608 19.372 1.00 84.25 86 VAL A N 1
ATOM 668 C CA . VAL A 1 86 ? -34.366 15.336 19.361 1.00 84.25 86 VAL A CA 1
ATOM 669 C C . VAL A 1 86 ? -33.012 15.494 18.667 1.00 84.25 86 VAL A C 1
ATOM 671 O O . VAL A 1 86 ? -32.003 15.028 19.180 1.00 84.25 86 VAL A O 1
ATOM 674 N N . ALA A 1 87 ? -32.952 16.203 17.535 1.00 82.06 87 ALA A N 1
ATOM 675 C CA . ALA A 1 87 ? -31.692 16.487 16.849 1.00 82.06 87 ALA A CA 1
ATOM 676 C C . ALA A 1 87 ? -30.751 17.348 17.705 1.00 82.06 87 ALA A C 1
ATOM 678 O O . ALA A 1 87 ? -29.544 17.113 17.720 1.00 82.06 87 ALA A O 1
ATOM 679 N N . LYS A 1 88 ? -31.290 18.331 18.439 1.00 85.62 88 LYS A N 1
ATOM 680 C CA . LYS A 1 88 ? -30.506 19.172 19.348 1.00 85.62 88 LYS A CA 1
ATOM 681 C C . LYS A 1 88 ? -29.970 18.362 20.529 1.00 85.62 88 LYS A C 1
ATOM 683 O O . LYS A 1 88 ? -28.782 18.466 20.797 1.00 85.62 88 LYS A O 1
ATOM 688 N N . GLU A 1 89 ? -30.803 17.539 21.166 1.00 84.88 89 GLU A N 1
ATOM 689 C CA . GLU A 1 89 ? -30.403 16.630 22.253 1.00 84.88 89 GLU A CA 1
ATOM 690 C C . GLU A 1 89 ? -29.352 15.611 21.790 1.00 84.88 89 GLU A C 1
ATOM 692 O O . GLU A 1 89 ? -28.365 15.368 22.484 1.00 84.88 89 GLU A O 1
ATOM 697 N N . MET A 1 90 ? -29.512 15.069 20.581 1.00 83.56 90 MET A N 1
ATOM 698 C CA . MET A 1 90 ? -28.550 14.151 19.975 1.00 83.56 90 MET A CA 1
ATOM 699 C C . MET A 1 90 ? -27.218 14.846 19.663 1.00 83.56 90 MET A C 1
ATOM 701 O O . MET A 1 90 ? -26.162 14.285 19.946 1.00 83.56 90 MET A O 1
ATOM 705 N N . MET A 1 91 ? -27.237 16.078 19.138 1.00 84.88 91 MET A N 1
ATOM 706 C CA . MET A 1 91 ? -26.016 16.858 18.898 1.00 84.88 91 MET A CA 1
ATOM 707 C C . MET A 1 91 ? -25.304 17.250 20.195 1.00 84.88 91 MET A C 1
ATOM 709 O O . MET A 1 91 ? -24.078 17.170 20.261 1.00 84.88 91 MET A O 1
ATOM 713 N N . THR A 1 92 ? -26.038 17.659 21.232 1.00 86.75 92 THR A N 1
ATOM 714 C CA . THR A 1 92 ? -25.431 17.971 22.533 1.00 86.75 92 THR A CA 1
ATOM 715 C C . THR A 1 92 ? -24.850 16.718 23.178 1.00 86.75 92 THR A C 1
ATOM 717 O O . THR A 1 92 ? -23.704 16.750 23.618 1.00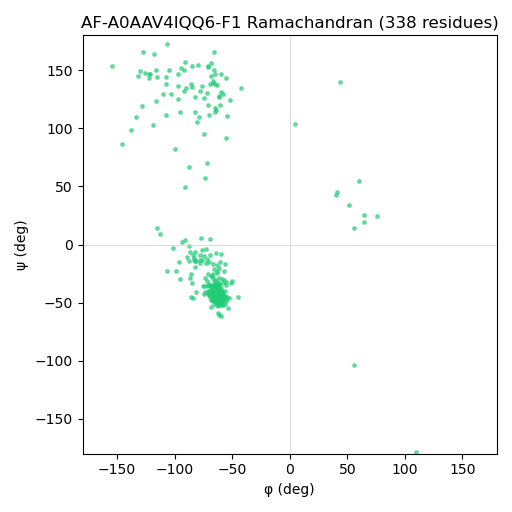 86.75 92 THR A O 1
ATOM 720 N N . GLY A 1 93 ? -25.571 15.592 23.129 1.00 86.94 93 GLY A N 1
ATOM 721 C CA . GLY A 1 93 ? -25.078 14.306 23.625 1.00 86.94 93 GLY A CA 1
ATOM 722 C C . GLY A 1 93 ? -23.839 13.815 22.871 1.00 86.94 93 GLY A C 1
ATOM 723 O O . GLY A 1 93 ? -22.905 13.294 23.483 1.00 86.94 93 GLY A O 1
ATOM 724 N N . LEU A 1 94 ? -23.776 14.043 21.555 1.00 88.44 94 LEU A N 1
ATOM 725 C CA . LEU A 1 94 ? -22.599 13.748 20.739 1.00 88.44 94 LEU A CA 1
ATOM 726 C C . LEU A 1 94 ? -21.394 14.598 21.164 1.00 88.44 94 LEU A C 1
ATOM 728 O O . LEU A 1 94 ? -20.322 14.050 21.401 1.00 88.44 94 LEU A O 1
ATOM 732 N N . LEU A 1 95 ? -21.559 15.918 21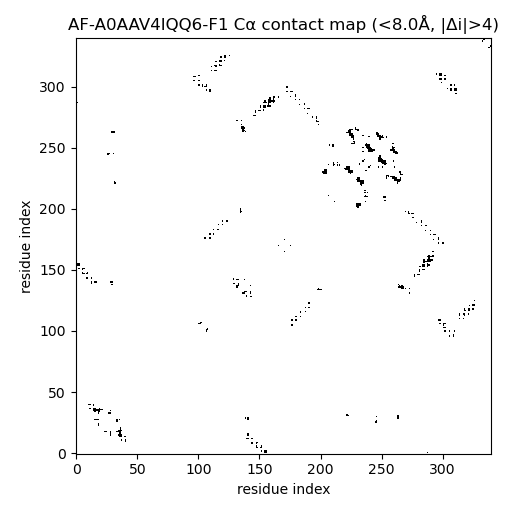.296 1.00 88.56 95 LEU A N 1
ATOM 733 C CA . LEU A 1 95 ? -20.481 16.829 21.703 1.00 88.56 95 LEU A CA 1
ATOM 734 C C . LEU A 1 95 ? -19.962 16.524 23.113 1.00 88.56 95 LEU A C 1
ATOM 736 O O . LEU A 1 95 ? -18.753 16.565 23.353 1.00 88.56 95 LEU A O 1
ATOM 740 N N . GLU A 1 96 ? -20.855 16.190 24.042 1.00 89.38 96 GLU A N 1
ATOM 741 C CA . GLU A 1 96 ? -20.482 15.770 25.393 1.00 89.38 96 GLU A CA 1
ATOM 742 C C . GLU A 1 96 ? -19.696 14.458 25.379 1.00 89.38 96 GLU A C 1
ATOM 744 O O . GLU A 1 96 ? -18.635 14.375 26.005 1.00 89.38 96 GLU A O 1
ATOM 749 N N . SER A 1 97 ? -20.154 13.468 24.608 1.00 89.81 97 SER A N 1
ATOM 750 C CA . SER A 1 97 ? -19.468 12.180 24.451 1.00 89.81 97 SER A CA 1
ATOM 751 C C . SER A 1 97 ? -18.094 12.358 23.798 1.00 89.81 97 SER A C 1
ATOM 753 O O . SER A 1 97 ? -17.100 11.833 24.295 1.00 89.81 97 SER A O 1
ATOM 755 N N . MET A 1 98 ? -17.990 13.198 22.765 1.00 89.12 98 MET A N 1
ATOM 756 C CA . MET A 1 98 ? -16.715 13.572 22.142 1.00 89.12 98 MET A CA 1
ATOM 757 C C . MET A 1 98 ? -15.759 14.209 23.152 1.00 89.12 98 MET A C 1
ATOM 759 O O . MET A 1 98 ? -14.601 13.805 23.263 1.00 89.12 98 MET A O 1
ATOM 763 N N . LYS A 1 99 ? -16.242 15.174 23.944 1.00 89.62 99 LYS A N 1
ATOM 764 C CA . LYS A 1 99 ? -15.442 15.831 24.987 1.00 89.62 99 LYS A CA 1
ATOM 765 C C . LYS A 1 99 ? -15.004 14.842 26.069 1.00 89.62 99 LYS A C 1
ATOM 767 O O . LYS A 1 99 ? -13.890 14.960 26.577 1.00 89.62 99 LYS A O 1
ATOM 772 N N . ARG A 1 100 ? -15.849 13.871 26.426 1.00 89.38 100 ARG A N 1
ATOM 773 C CA . ARG A 1 100 ? -15.525 12.802 27.382 1.00 89.38 100 ARG A CA 1
ATOM 774 C C . ARG A 1 100 ? -14.430 11.880 26.846 1.00 89.38 100 ARG A C 1
ATOM 776 O O . ARG A 1 100 ? -13.462 11.633 27.562 1.00 89.38 100 ARG A O 1
ATOM 783 N N . ILE A 1 101 ? -14.549 11.423 25.600 1.00 92.25 101 ILE A N 1
ATOM 784 C CA . ILE A 1 101 ? -13.565 10.545 24.951 1.00 92.25 101 ILE A CA 1
ATOM 785 C C . ILE A 1 101 ? -12.214 11.263 24.814 1.00 92.25 101 ILE A C 1
ATOM 787 O O . ILE A 1 101 ? -11.187 10.722 25.219 1.00 92.25 101 ILE A O 1
ATOM 791 N N . MET A 1 102 ? -12.215 12.515 24.347 1.00 89.31 102 MET A N 1
ATOM 792 C CA . MET A 1 102 ? -10.996 13.318 24.175 1.00 89.31 102 MET A CA 1
ATOM 793 C C . MET A 1 102 ? -10.297 13.668 25.495 1.00 89.31 102 MET A C 1
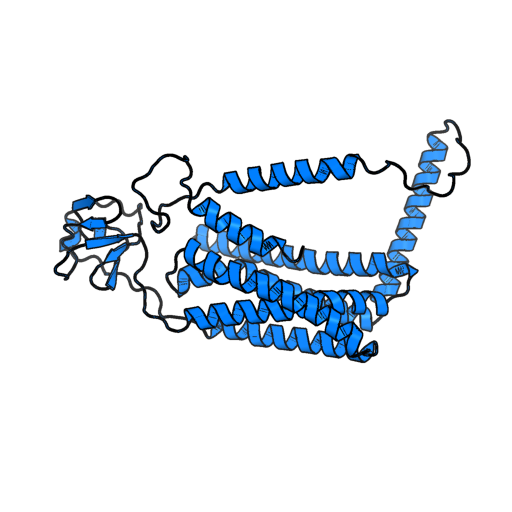ATOM 795 O O . MET A 1 102 ? -9.106 13.947 25.498 1.00 89.31 102 MET A O 1
ATOM 799 N N . LYS A 1 103 ? -10.994 13.635 26.636 1.00 90.19 103 L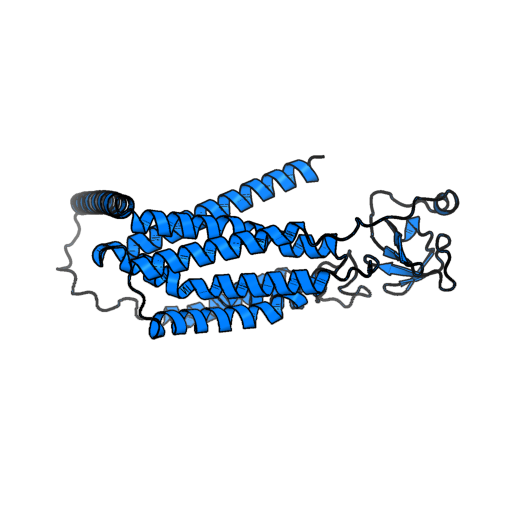YS A N 1
ATOM 800 C CA . LYS A 1 103 ? -10.369 13.825 27.956 1.00 90.19 103 LYS A CA 1
ATOM 801 C C . LYS A 1 103 ? -9.632 12.586 28.465 1.00 90.19 103 LYS A C 1
ATOM 803 O O . LYS A 1 103 ? -8.889 12.692 29.439 1.00 90.19 103 LYS A O 1
ATOM 808 N N . ARG A 1 104 ? -9.832 11.410 27.857 1.00 91.56 104 ARG A N 1
ATOM 809 C CA . ARG A 1 104 ? -9.155 10.178 28.277 1.00 91.56 104 ARG A CA 1
ATOM 810 C C . ARG A 1 104 ? -7.750 10.126 27.662 1.00 91.56 104 ARG A C 1
ATOM 812 O O . ARG A 1 104 ? -7.631 9.943 26.451 1.00 91.56 104 ARG A O 1
ATOM 819 N N . PRO A 1 105 ? -6.671 10.199 28.466 1.00 90.44 105 PRO A N 1
ATOM 820 C CA . PRO A 1 105 ? -5.308 10.292 27.938 1.00 90.44 105 PRO A CA 1
ATOM 821 C C . PRO A 1 105 ? -4.896 9.051 27.136 1.00 90.44 105 PRO A C 1
ATOM 823 O O . PRO A 1 105 ? -4.196 9.169 26.137 1.00 90.44 105 PRO A O 1
ATOM 826 N N . LEU A 1 106 ? -5.370 7.859 27.519 1.00 90.56 106 LEU A N 1
ATOM 827 C CA . LEU A 1 106 ? -5.075 6.623 26.785 1.00 90.56 106 LEU A CA 1
ATOM 828 C C . LEU A 1 106 ? -5.689 6.619 25.380 1.00 90.56 106 LEU A C 1
ATOM 830 O O . LEU A 1 106 ? -5.040 6.160 24.447 1.00 90.56 106 LEU A O 1
ATOM 834 N N . PHE A 1 107 ? -6.901 7.160 25.223 1.00 91.75 107 PHE A N 1
ATOM 835 C CA . PHE A 1 107 ? -7.525 7.282 23.908 1.00 91.75 107 PHE A CA 1
ATOM 836 C C . PHE A 1 107 ? -6.759 8.277 23.033 1.00 91.75 107 PHE A C 1
ATOM 838 O O . PHE A 1 107 ? -6.483 7.966 21.880 1.00 91.75 107 PHE A O 1
ATOM 845 N N . LEU A 1 108 ? -6.347 9.425 23.587 1.00 91.69 108 LEU A N 1
ATOM 846 C CA . LEU A 1 108 ? -5.530 10.402 22.859 1.00 91.69 108 LEU A CA 1
ATOM 847 C C . LEU A 1 108 ? -4.207 9.805 22.369 1.00 91.69 108 LEU A C 1
ATOM 849 O O . LEU A 1 108 ? -3.835 10.019 21.222 1.00 91.69 108 LEU A O 1
ATOM 853 N N . ILE A 1 109 ? -3.513 9.027 23.204 1.00 92.00 109 ILE A N 1
ATOM 854 C CA . ILE A 1 109 ? -2.261 8.364 22.813 1.00 92.00 109 ILE A CA 1
ATOM 855 C C . ILE A 1 109 ? -2.503 7.379 21.662 1.00 92.00 109 ILE A C 1
ATOM 857 O O . ILE A 1 109 ? -1.767 7.394 20.677 1.00 92.00 109 ILE A O 1
ATOM 861 N N . THR A 1 110 ? -3.542 6.543 21.754 1.00 91.50 110 THR A N 1
ATOM 862 C CA . THR A 1 110 ? -3.900 5.605 20.679 1.00 91.50 110 THR A CA 1
ATOM 863 C C . THR A 1 110 ? -4.318 6.336 19.403 1.00 91.50 110 THR A C 1
ATOM 865 O O . THR A 1 110 ? -3.930 5.920 18.314 1.00 91.50 110 THR A O 1
ATOM 868 N N . LEU A 1 111 ? -5.049 7.447 19.529 1.00 92.19 111 LEU A N 1
ATOM 869 C CA . LEU A 1 111 ? -5.444 8.292 18.408 1.00 92.19 111 LEU A CA 1
ATOM 870 C C . LEU A 1 111 ? -4.217 8.884 17.707 1.00 92.19 111 LEU A C 1
ATOM 872 O O . LEU A 1 111 ? -4.068 8.683 16.509 1.00 92.19 111 LEU A O 1
ATOM 876 N N . CYS A 1 112 ? -3.314 9.531 18.450 1.00 91.19 112 CYS A N 1
ATOM 877 C CA . CYS A 1 112 ? -2.072 10.091 17.911 1.00 91.19 112 CYS A CA 1
ATOM 878 C C . CYS A 1 112 ? -1.185 9.020 17.262 1.00 91.19 112 CYS A C 1
ATOM 880 O O . CYS A 1 112 ? -0.588 9.248 16.215 1.00 91.19 112 CYS A O 1
ATOM 882 N N . SER A 1 113 ? -1.100 7.832 17.865 1.00 91.88 113 SER A N 1
ATOM 883 C CA . SER A 1 113 ? -0.347 6.712 17.297 1.00 91.88 113 SER A CA 1
ATOM 884 C C . SER A 1 113 ? -0.938 6.244 15.964 1.00 91.88 113 SER A C 1
ATOM 886 O O . SER A 1 113 ? -0.188 6.007 15.021 1.00 91.88 113 SER A O 1
ATOM 888 N N . GLY A 1 114 ? -2.265 6.106 15.882 1.00 90.31 114 GLY A N 1
ATOM 889 C CA . GLY A 1 114 ? -2.951 5.679 14.661 1.00 90.31 114 GLY A CA 1
ATOM 890 C C . GLY A 1 114 ? -2.908 6.735 13.557 1.00 90.31 114 GLY A C 1
ATOM 891 O O . GLY A 1 114 ? -2.768 6.394 12.385 1.00 90.31 114 GLY A O 1
ATOM 892 N N . THR A 1 115 ? -2.966 8.021 13.913 1.00 89.44 115 THR A N 1
ATOM 893 C CA . THR A 1 115 ? -2.839 9.108 12.938 1.00 89.44 115 THR A CA 1
ATOM 894 C C . THR A 1 115 ? -1.422 9.235 12.392 1.00 89.44 115 THR A C 1
ATOM 896 O O . THR A 1 115 ? -1.271 9.428 11.188 1.00 89.44 115 THR A O 1
ATOM 899 N N . LEU A 1 116 ? -0.389 9.080 13.229 1.00 89.31 116 LEU A N 1
ATOM 900 C CA . LEU A 1 116 ? 1.005 9.032 12.772 1.00 89.31 116 LEU A CA 1
ATOM 901 C C . LEU A 1 116 ? 1.237 7.866 11.809 1.00 89.31 116 LEU A C 1
ATOM 903 O O . LEU A 1 116 ? 1.848 8.053 10.762 1.00 89.31 116 LEU A O 1
ATOM 907 N N . GLU A 1 117 ? 0.704 6.686 12.129 1.00 89.81 117 GLU A N 1
ATOM 908 C CA . GLU A 1 117 ? 0.754 5.524 11.240 1.00 89.81 117 GLU A CA 1
ATOM 909 C C . GLU A 1 117 ? 0.069 5.771 9.896 1.00 89.81 117 GLU A C 1
ATOM 911 O O . GLU A 1 117 ? 0.641 5.480 8.846 1.00 89.81 117 GLU A O 1
ATOM 916 N N . ALA A 1 118 ? -1.135 6.344 9.914 1.00 87.94 118 ALA A N 1
ATOM 917 C CA . ALA A 1 118 ? -1.847 6.692 8.692 1.00 87.94 118 ALA A CA 1
ATOM 918 C C . ALA A 1 118 ? -1.077 7.732 7.855 1.00 87.94 118 ALA A C 1
ATOM 920 O O . ALA A 1 118 ? -1.035 7.627 6.627 1.00 87.94 118 ALA A O 1
ATOM 921 N N . PHE A 1 119 ? -0.430 8.701 8.512 1.00 85.56 119 PHE A N 1
ATOM 922 C CA . PHE A 1 119 ? 0.343 9.758 7.864 1.00 85.56 119 PHE A CA 1
ATOM 923 C C . PHE A 1 119 ? 1.492 9.188 7.025 1.00 85.56 119 PHE A C 1
ATOM 925 O O . PHE A 1 119 ? 1.474 9.333 5.802 1.00 85.56 119 PHE A O 1
ATOM 932 N N . TYR A 1 120 ? 2.453 8.483 7.636 1.00 85.75 120 TYR A N 1
ATOM 933 C CA . TYR A 1 120 ? 3.581 7.945 6.863 1.00 85.75 120 TYR A CA 1
ATOM 934 C C . TYR A 1 120 ? 3.166 6.774 5.964 1.00 85.75 120 TYR A C 1
ATOM 936 O O . TYR A 1 120 ? 3.722 6.618 4.878 1.00 85.75 120 TYR A O 1
ATOM 944 N N . GLY A 1 121 ? 2.168 5.978 6.367 1.00 84.12 121 GLY A N 1
ATOM 945 C CA . GLY A 1 121 ? 1.675 4.858 5.566 1.00 84.12 121 GLY A CA 1
ATOM 946 C C . GLY A 1 121 ? 1.064 5.306 4.238 1.00 84.12 121 GLY A C 1
ATOM 947 O O . GLY A 1 121 ? 1.306 4.678 3.208 1.00 84.12 121 GLY A O 1
ATOM 948 N N . SER A 1 122 ? 0.321 6.417 4.234 1.00 82.38 122 SER A N 1
ATOM 949 C CA . SER A 1 122 ? -0.273 6.953 3.003 1.00 82.38 122 SER A CA 1
ATOM 950 C C . SER A 1 122 ? 0.763 7.503 2.022 1.00 82.38 122 SER A C 1
ATOM 952 O O . SER A 1 122 ? 0.676 7.210 0.830 1.00 82.38 122 SER A O 1
ATOM 954 N N . GLY A 1 123 ? 1.776 8.226 2.514 1.00 79.56 123 GLY A N 1
ATOM 955 C CA . GLY A 1 123 ? 2.884 8.705 1.686 1.00 79.56 123 GLY A CA 1
ATOM 956 C C . GLY A 1 123 ? 3.691 7.552 1.087 1.00 79.56 123 GLY A C 1
ATOM 957 O O . GLY A 1 123 ? 3.918 7.514 -0.120 1.00 79.56 123 GLY A O 1
ATOM 958 N N . ALA A 1 124 ? 4.054 6.560 1.905 1.00 81.00 124 ALA A N 1
ATOM 959 C CA . ALA A 1 124 ? 4.786 5.389 1.432 1.00 81.00 124 ALA A CA 1
ATOM 960 C C . ALA A 1 124 ? 4.012 4.637 0.340 1.00 81.00 124 ALA A C 1
ATOM 962 O O . ALA A 1 124 ? 4.578 4.304 -0.698 1.00 81.00 124 ALA A O 1
ATOM 963 N N . PHE A 1 125 ? 2.710 4.410 0.531 1.00 79.56 125 PHE A N 1
ATOM 964 C CA . PHE A 1 125 ? 1.891 3.710 -0.456 1.00 79.56 125 PHE A CA 1
ATOM 965 C C . PHE A 1 125 ? 1.781 4.480 -1.781 1.00 79.56 125 PHE A C 1
ATOM 967 O O . PHE A 1 125 ? 1.994 3.890 -2.836 1.00 79.56 125 PHE A O 1
ATOM 974 N N . ALA A 1 126 ? 1.504 5.787 -1.734 1.00 79.44 126 ALA A N 1
ATOM 975 C CA . ALA A 1 126 ? 1.302 6.598 -2.936 1.00 79.44 126 ALA A CA 1
ATOM 976 C C . ALA A 1 126 ? 2.573 6.740 -3.790 1.00 79.44 126 ALA A C 1
ATOM 978 O O . ALA A 1 126 ? 2.497 6.698 -5.016 1.00 79.44 126 ALA A O 1
ATOM 979 N N . PHE A 1 127 ? 3.738 6.894 -3.153 1.00 82.00 127 PHE A N 1
ATOM 980 C CA . PHE A 1 127 ? 4.985 7.183 -3.867 1.00 82.00 127 PHE A CA 1
ATOM 981 C C . PHE A 1 127 ? 5.866 5.960 -4.102 1.00 82.00 127 PHE A C 1
ATOM 983 O O . PHE A 1 127 ? 6.656 5.987 -5.038 1.00 82.00 127 PHE A O 1
ATOM 990 N N . SER A 1 128 ? 5.736 4.879 -3.323 1.00 83.62 128 SER A N 1
ATOM 991 C CA . SER A 1 128 ? 6.626 3.710 -3.450 1.00 83.62 128 SER A CA 1
ATOM 992 C C . SER A 1 128 ? 6.611 3.094 -4.846 1.00 83.62 128 SER A C 1
ATOM 994 O O . SER A 1 128 ? 7.680 2.798 -5.370 1.00 83.62 128 SER A O 1
ATOM 996 N N . GLN A 1 129 ? 5.436 2.940 -5.471 1.00 83.38 129 GLN A N 1
ATOM 997 C CA . GLN A 1 129 ? 5.328 2.381 -6.824 1.00 83.38 129 GLN A CA 1
ATOM 998 C C . GLN A 1 129 ? 6.109 3.217 -7.835 1.00 83.38 129 GLN A C 1
ATOM 1000 O O . GLN A 1 129 ? 6.978 2.692 -8.528 1.00 83.38 129 GLN A O 1
ATOM 1005 N N . LYS A 1 130 ? 5.860 4.531 -7.853 1.00 83.88 130 LYS A N 1
ATOM 1006 C CA . LYS A 1 130 ? 6.532 5.429 -8.791 1.00 83.88 130 LYS A CA 1
ATOM 1007 C C . LYS A 1 130 ? 8.018 5.578 -8.487 1.00 83.88 130 LYS A C 1
ATOM 1009 O O . LYS A 1 130 ? 8.824 5.638 -9.408 1.00 83.88 130 LYS A O 1
ATOM 1014 N N . TYR A 1 131 ? 8.376 5.577 -7.207 1.00 85.50 131 TYR A N 1
ATOM 1015 C CA . TYR A 1 131 ? 9.761 5.557 -6.766 1.00 85.50 131 TYR A CA 1
ATOM 1016 C C . TYR A 1 131 ? 10.497 4.360 -7.365 1.00 85.50 131 TYR A C 1
ATOM 1018 O O . TYR A 1 131 ? 11.556 4.551 -7.944 1.00 85.50 131 TYR A O 1
ATOM 1026 N N . MET A 1 132 ? 9.923 3.151 -7.325 1.00 85.38 132 MET A N 1
ATOM 1027 C CA . MET A 1 132 ? 10.607 1.992 -7.903 1.00 85.38 132 MET A CA 1
ATOM 1028 C C . MET A 1 132 ? 10.680 2.015 -9.428 1.00 85.38 132 MET A C 1
ATOM 1030 O O . MET A 1 132 ? 11.664 1.537 -9.982 1.00 85.38 132 MET A O 1
ATOM 1034 N N . GLU A 1 133 ? 9.660 2.546 -10.105 1.00 84.44 133 GLU A N 1
ATOM 1035 C CA . GLU A 1 133 ? 9.707 2.705 -11.563 1.00 84.44 133 GLU A CA 1
ATOM 1036 C C . GLU A 1 133 ? 10.864 3.617 -11.983 1.00 84.44 133 GLU A C 1
ATOM 1038 O O . GLU A 1 133 ? 11.575 3.300 -12.929 1.00 84.44 133 GLU A O 1
ATOM 1043 N N . VAL A 1 134 ? 11.055 4.731 -11.267 1.00 82.38 134 VAL A N 1
ATOM 1044 C CA . VAL A 1 134 ? 12.056 5.753 -11.603 1.00 82.38 134 VAL A CA 1
ATOM 1045 C C . VAL A 1 134 ? 13.455 5.381 -11.109 1.00 82.38 134 VAL A C 1
ATOM 1047 O O . VAL A 1 134 ? 14.419 5.597 -11.821 1.00 82.38 134 VAL A O 1
ATOM 1050 N N . GLN A 1 135 ? 13.588 4.831 -9.901 1.00 85.00 135 GLN A N 1
ATOM 1051 C CA . GLN A 1 135 ? 14.898 4.558 -9.289 1.00 85.00 135 GLN A CA 1
ATOM 1052 C C . GLN A 1 135 ? 15.505 3.218 -9.697 1.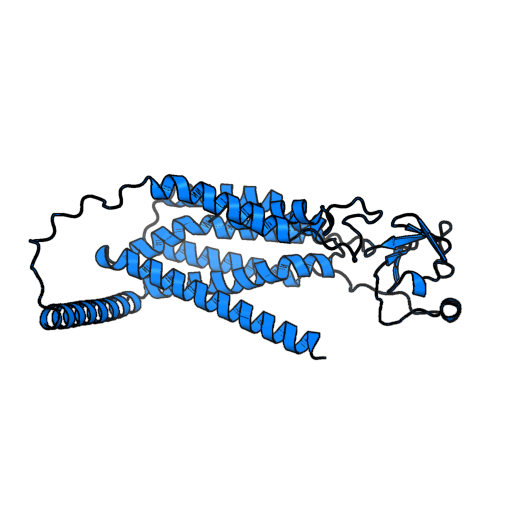00 85.00 135 GLN A C 1
ATOM 1054 O O . GLN A 1 135 ? 16.716 3.056 -9.628 1.00 85.00 135 GLN A O 1
ATOM 1059 N N . PHE A 1 136 ? 14.681 2.238 -10.079 1.00 84.25 136 PHE A N 1
ATOM 1060 C CA . PHE A 1 136 ? 15.161 0.913 -10.491 1.00 84.25 136 PHE A CA 1
ATOM 1061 C C . PHE A 1 136 ? 14.918 0.627 -11.976 1.00 84.25 136 PHE A C 1
ATOM 1063 O O . PHE A 1 136 ? 15.088 -0.520 -12.393 1.00 84.25 136 PHE A O 1
ATOM 1070 N N . ASN A 1 137 ? 14.486 1.626 -12.757 1.00 83.44 137 ASN A N 1
ATOM 1071 C CA . ASN A 1 137 ? 14.222 1.502 -14.195 1.00 83.44 137 ASN A CA 1
ATOM 1072 C C . ASN A 1 137 ? 13.309 0.321 -14.556 1.00 83.44 137 ASN A C 1
ATOM 1074 O O . ASN A 1 137 ? 13.468 -0.331 -15.589 1.00 83.44 137 ASN A O 1
ATOM 1078 N N . LYS A 1 138 ? 12.347 0.003 -13.684 1.00 82.94 138 LYS A N 1
ATOM 1079 C CA . LYS A 1 138 ? 11.405 -1.102 -13.897 1.00 82.94 138 LYS A CA 1
ATOM 1080 C C . LYS A 1 138 ? 10.097 -0.593 -14.474 1.00 82.94 138 LYS A C 1
ATOM 1082 O O . LYS A 1 138 ? 9.622 0.492 -14.146 1.00 82.94 138 LYS A O 1
ATOM 1087 N N . THR A 1 139 ? 9.471 -1.415 -15.308 1.00 79.94 139 THR A N 1
ATOM 1088 C CA . THR A 1 139 ? 8.164 -1.074 -15.872 1.00 79.94 139 THR A CA 1
ATOM 1089 C C . THR A 1 139 ? 7.076 -1.149 -14.801 1.00 79.94 139 THR A C 1
ATOM 1091 O O . THR A 1 139 ? 7.158 -1.932 -13.848 1.00 79.94 139 THR A O 1
ATOM 1094 N N . SER A 1 140 ? 6.005 -0.370 -14.973 1.00 79.94 140 SER A N 1
ATOM 1095 C CA . SER A 1 140 ? 4.886 -0.328 -14.019 1.00 79.94 140 SER A CA 1
ATOM 1096 C C . SER A 1 140 ? 4.275 -1.712 -13.753 1.00 79.94 140 SER A C 1
ATOM 1098 O O . SER A 1 140 ? 3.897 -2.050 -12.625 1.00 79.94 140 SER A O 1
ATOM 1100 N N . GLN A 1 141 ? 4.246 -2.567 -14.783 1.00 77.19 141 GLN A N 1
ATOM 1101 C CA . GLN A 1 141 ? 3.774 -3.943 -14.673 1.00 77.19 141 GLN A CA 1
ATOM 1102 C C . GLN A 1 141 ? 4.683 -4.790 -13.768 1.00 77.19 141 GLN A C 1
ATOM 1104 O O . GLN A 1 141 ? 4.175 -5.461 -12.867 1.00 77.19 141 GLN A O 1
ATOM 1109 N N . GLN A 1 142 ? 6.006 -4.737 -13.970 1.00 82.00 142 GLN A N 1
ATOM 1110 C CA . GLN A 1 142 ? 6.980 -5.486 -13.167 1.00 82.00 142 GLN A CA 1
ATOM 1111 C C . GLN A 1 142 ? 6.921 -5.079 -11.691 1.00 82.00 142 GLN A C 1
ATOM 1113 O O . GLN A 1 142 ? 6.862 -5.939 -10.811 1.00 82.00 142 GLN A O 1
ATOM 1118 N N . VAL A 1 143 ? 6.862 -3.773 -11.421 1.00 86.38 143 VAL A N 1
ATOM 1119 C CA . VAL A 1 143 ? 6.755 -3.226 -10.061 1.00 86.38 143 VAL A CA 1
ATOM 1120 C C . VAL A 1 143 ? 5.456 -3.679 -9.383 1.00 86.38 143 VAL A C 1
ATOM 1122 O O . VAL A 1 143 ? 5.466 -4.141 -8.239 1.00 86.38 143 VAL A O 1
ATOM 1125 N N . SER A 1 144 ? 4.332 -3.604 -10.101 1.00 85.62 144 SER A N 1
ATOM 1126 C CA . SER A 1 144 ? 3.021 -3.997 -9.574 1.00 85.62 144 SER A CA 1
ATOM 1127 C C . SER A 1 144 ? 2.938 -5.491 -9.251 1.00 85.62 144 SER A C 1
ATOM 1129 O O . SER A 1 144 ? 2.357 -5.858 -8.230 1.00 85.62 144 SER A O 1
ATOM 1131 N N . MET A 1 145 ? 3.548 -6.359 -10.064 1.00 85.44 145 MET A N 1
ATOM 1132 C CA . MET A 1 145 ? 3.614 -7.798 -9.780 1.00 85.44 145 MET A CA 1
ATOM 1133 C C . MET A 1 145 ? 4.533 -8.112 -8.595 1.00 85.44 145 MET A C 1
ATOM 1135 O O . MET A 1 145 ? 4.154 -8.898 -7.721 1.00 85.44 145 MET A O 1
ATOM 1139 N N . ALA A 1 146 ? 5.706 -7.469 -8.538 1.00 87.50 146 ALA A N 1
ATOM 1140 C CA . ALA A 1 146 ? 6.695 -7.677 -7.482 1.00 87.50 146 ALA A CA 1
ATOM 1141 C C . ALA A 1 146 ? 6.157 -7.313 -6.089 1.00 87.50 146 ALA A C 1
ATOM 1143 O O . ALA A 1 146 ? 6.467 -7.996 -5.116 1.00 87.50 146 ALA A O 1
ATOM 1144 N N . ILE A 1 147 ? 5.310 -6.284 -5.985 1.00 88.88 147 ILE A N 1
ATOM 1145 C CA . ILE A 1 147 ? 4.635 -5.924 -4.729 1.00 88.88 147 ILE A CA 1
ATOM 1146 C C . ILE A 1 147 ? 3.342 -6.709 -4.522 1.00 88.88 147 ILE A C 1
ATOM 1148 O O . ILE A 1 147 ? 3.071 -7.171 -3.411 1.00 88.88 147 ILE A O 1
ATOM 1152 N N . GLY A 1 148 ? 2.509 -6.836 -5.555 1.00 86.31 148 GLY A N 1
ATOM 1153 C CA . GLY A 1 148 ? 1.132 -7.306 -5.417 1.00 86.31 148 GLY A CA 1
ATOM 1154 C C . GLY A 1 148 ? 1.030 -8.715 -4.835 1.00 86.31 148 GLY A C 1
ATOM 1155 O O . GLY A 1 148 ? 0.281 -8.930 -3.885 1.00 86.31 148 GLY A O 1
ATOM 1156 N N . ILE A 1 149 ? 1.811 -9.672 -5.346 1.00 86.75 149 ILE A N 1
ATOM 1157 C CA . ILE A 1 149 ? 1.724 -11.071 -4.892 1.00 86.75 149 ILE A CA 1
ATOM 1158 C C . ILE A 1 149 ? 2.231 -11.223 -3.447 1.00 86.75 149 ILE A C 1
ATOM 1160 O O . ILE A 1 149 ? 1.478 -11.730 -2.609 1.00 86.75 149 ILE A O 1
ATOM 1164 N N . PRO A 1 150 ? 3.452 -10.773 -3.092 1.00 90.38 150 PRO A N 1
ATOM 1165 C CA . PRO A 1 150 ? 3.972 -10.983 -1.742 1.00 90.38 150 PRO A CA 1
ATOM 1166 C C . PRO A 1 150 ? 3.176 -10.232 -0.671 1.00 90.38 150 PRO A C 1
ATOM 1168 O O . PRO A 1 150 ? 2.992 -10.739 0.438 1.00 90.38 150 PRO A O 1
ATOM 1171 N N . THR A 1 151 ? 2.649 -9.047 -0.998 1.00 88.56 151 THR A N 1
ATOM 1172 C CA . THR A 1 151 ? 1.838 -8.281 -0.045 1.00 88.56 151 THR A CA 1
ATOM 1173 C C . THR A 1 151 ? 0.530 -8.985 0.302 1.00 88.56 151 THR A C 1
ATOM 1175 O O . THR A 1 151 ? 0.149 -8.958 1.466 1.00 88.56 151 THR A O 1
ATOM 1178 N N . ILE A 1 152 ? -0.126 -9.703 -0.617 1.00 89.31 152 ILE A N 1
ATOM 1179 C CA . ILE A 1 152 ? -1.336 -10.486 -0.285 1.00 89.31 152 ILE A CA 1
ATOM 1180 C C . ILE A 1 152 ? -1.067 -11.470 0.855 1.00 89.31 152 ILE A C 1
ATOM 1182 O O . ILE A 1 152 ? -1.816 -11.510 1.837 1.00 89.31 152 ILE A O 1
ATOM 1186 N N . PHE A 1 153 ? 0.019 -12.235 0.752 1.00 90.75 153 PHE A N 1
ATOM 1187 C CA . PHE A 1 153 ? 0.399 -13.203 1.778 1.00 90.75 153 PHE A CA 1
ATOM 1188 C C . PHE A 1 153 ? 0.801 -12.520 3.087 1.00 90.75 153 PHE A C 1
ATOM 1190 O O . PHE A 1 153 ? 0.417 -12.979 4.168 1.00 90.75 153 PHE A O 1
ATOM 1197 N N . ALA A 1 154 ? 1.517 -11.397 3.008 1.00 91.94 154 ALA A N 1
ATOM 1198 C CA . ALA A 1 154 ? 1.891 -10.601 4.172 1.00 91.94 154 ALA A CA 1
ATOM 1199 C C . ALA A 1 154 ? 0.670 -10.055 4.929 1.00 91.94 154 ALA A C 1
ATOM 1201 O O . ALA A 1 154 ? 0.613 -10.131 6.155 1.00 91.94 154 ALA A O 1
ATOM 1202 N N . LEU A 1 155 ? -0.342 -9.553 4.222 1.00 90.06 155 LEU A N 1
ATOM 1203 C CA . LEU A 1 155 ? -1.537 -8.981 4.845 1.00 90.06 155 LEU A CA 1
ATOM 1204 C C . LEU A 1 155 ? -2.406 -10.071 5.499 1.00 90.06 155 LEU A C 1
ATOM 1206 O O . LEU A 1 155 ? -2.905 -9.887 6.616 1.00 90.06 155 LEU A O 1
ATOM 1210 N N . ALA A 1 156 ? -2.549 -11.225 4.834 1.00 90.62 156 ALA A N 1
ATOM 1211 C CA . ALA A 1 156 ? -3.284 -12.377 5.357 1.00 90.62 156 ALA A CA 1
ATOM 1212 C C . ALA A 1 156 ? -2.632 -12.936 6.630 1.00 90.62 156 ALA A C 1
ATOM 1214 O O . ALA A 1 156 ? -3.286 -13.065 7.669 1.00 90.62 156 ALA A O 1
ATOM 1215 N N . SER A 1 157 ? -1.329 -13.220 6.559 1.00 93.44 157 SER A N 1
ATOM 1216 C CA . SER A 1 157 ? -0.561 -13.740 7.692 1.00 93.44 157 SER A CA 1
ATOM 1217 C C . SER A 1 157 ? -0.471 -12.725 8.833 1.00 93.44 157 SER A C 1
ATOM 1219 O O . SER A 1 157 ? -0.684 -13.104 9.981 1.00 93.44 157 SER A O 1
ATOM 1221 N N . GLY A 1 158 ? -0.255 -11.438 8.541 1.00 94.00 158 GLY A N 1
ATOM 1222 C CA . GLY A 1 158 ? -0.182 -10.374 9.543 1.00 94.00 158 GLY A CA 1
ATOM 1223 C C . GLY A 1 158 ? -1.483 -10.222 10.324 1.00 94.00 158 GLY A C 1
ATOM 1224 O O . GLY A 1 158 ? -1.473 -10.258 11.553 1.00 94.00 158 GLY A O 1
ATOM 1225 N N . THR A 1 159 ? -2.625 -10.151 9.637 1.00 91.31 159 THR A N 1
ATOM 1226 C CA . THR A 1 159 ? -3.931 -10.027 10.308 1.00 91.31 159 THR A CA 1
ATOM 1227 C C . THR A 1 159 ? -4.225 -11.248 11.185 1.00 91.31 159 THR A C 1
ATOM 1229 O O . THR A 1 159 ? -4.657 -11.104 12.332 1.00 91.31 159 THR A O 1
ATOM 1232 N N . PHE A 1 160 ? -3.949 -12.455 10.676 1.00 92.75 160 PHE A N 1
ATOM 1233 C CA . PHE A 1 160 ? -4.142 -13.696 11.427 1.00 92.75 160 PHE A CA 1
ATOM 1234 C C . PHE A 1 160 ? -3.237 -13.763 12.665 1.00 92.75 160 PHE A C 1
ATOM 1236 O O . PHE A 1 160 ? -3.723 -14.014 13.771 1.00 92.75 160 PHE A O 1
ATOM 1243 N N . LEU A 1 161 ? -1.941 -13.463 12.514 1.00 93.75 161 LEU A N 1
ATOM 1244 C CA . LEU A 1 161 ? -0.996 -13.416 13.632 1.00 93.75 161 LEU A CA 1
ATOM 1245 C C . LEU A 1 161 ? -1.364 -12.325 14.643 1.00 93.75 161 LEU A C 1
ATOM 1247 O O . LEU A 1 161 ? -1.241 -12.563 15.838 1.00 93.75 161 LEU A O 1
ATOM 1251 N N . GLY A 1 162 ? -1.874 -11.170 14.211 1.00 92.12 162 GLY A N 1
ATOM 1252 C CA . GLY A 1 162 ? -2.319 -10.097 15.108 1.00 92.12 162 GLY A CA 1
ATOM 1253 C C . GLY A 1 162 ? -3.507 -10.522 15.980 1.00 92.12 162 GLY A C 1
ATOM 1254 O O . GLY A 1 162 ? -3.546 -10.258 17.188 1.00 92.12 162 GLY A O 1
ATOM 1255 N N . GLY A 1 163 ? -4.454 -11.262 15.397 1.00 90.25 163 GLY A N 1
ATOM 1256 C CA . GLY A 1 163 ? -5.553 -11.893 16.133 1.00 90.25 163 GLY A CA 1
ATOM 1257 C C . GLY A 1 163 ? -5.072 -12.987 17.095 1.00 90.25 163 GLY A C 1
ATOM 1258 O O . GLY A 1 163 ? -5.494 -13.046 18.253 1.00 90.25 163 GLY A O 1
ATOM 1259 N N . LEU A 1 164 ? -4.129 -13.826 16.664 1.00 91.50 164 LEU A N 1
ATOM 1260 C CA . LEU A 1 164 ? -3.551 -14.864 17.521 1.00 91.50 164 LEU A CA 1
ATOM 1261 C C . LEU A 1 164 ? -2.764 -14.259 18.697 1.00 91.50 164 LEU A C 1
ATOM 1263 O O . LEU A 1 164 ? -2.888 -14.710 19.835 1.00 91.50 164 LEU A O 1
ATOM 1267 N N . LEU A 1 165 ? -1.995 -13.202 18.445 1.00 90.38 165 LEU A N 1
ATOM 1268 C CA . LEU A 1 165 ? -1.176 -12.523 19.446 1.00 90.38 165 LEU A CA 1
ATOM 1269 C C . LEU A 1 165 ? -2.044 -11.924 20.559 1.00 90.38 165 LEU A C 1
ATOM 1271 O O . LEU A 1 165 ? -1.758 -12.099 21.743 1.00 90.38 165 LEU A O 1
ATOM 1275 N N . THR A 1 166 ? -3.146 -11.269 20.186 1.00 87.06 166 THR A N 1
ATOM 1276 C CA . THR A 1 166 ? -4.079 -10.654 21.146 1.00 87.06 166 THR A CA 1
ATOM 1277 C C . THR A 1 166 ? -4.833 -11.681 21.983 1.00 87.06 166 THR A C 1
ATOM 1279 O O . THR A 1 166 ? -5.059 -11.451 23.173 1.00 87.06 166 THR A O 1
ATOM 1282 N N . THR A 1 167 ? -5.185 -12.826 21.398 1.00 86.62 167 THR A N 1
ATOM 1283 C CA . THR A 1 167 ? -5.885 -13.905 22.110 1.00 86.62 167 THR A CA 1
ATOM 1284 C C . THR A 1 167 ? -4.959 -14.694 23.038 1.00 86.62 167 THR A C 1
ATOM 1286 O O . THR A 1 167 ? -5.378 -15.074 24.134 1.00 86.62 167 THR A O 1
ATOM 1289 N N . ARG A 1 168 ? -3.694 -14.909 22.650 1.00 88.88 168 ARG A N 1
ATOM 1290 C CA . ARG A 1 168 ? -2.720 -15.696 23.425 1.00 88.88 168 ARG A CA 1
ATOM 1291 C C . ARG A 1 168 ? -2.012 -14.900 24.517 1.00 88.88 168 ARG A C 1
ATOM 1293 O O . ARG A 1 168 ? -1.923 -15.395 25.635 1.00 88.88 168 ARG A O 1
ATOM 1300 N N . LEU A 1 169 ? -1.529 -13.687 24.227 1.00 84.75 169 LEU A N 1
ATOM 1301 C CA . LEU A 1 169 ? -0.710 -12.929 25.184 1.00 84.75 169 LEU A CA 1
ATOM 1302 C C . LEU A 1 169 ? -1.516 -12.286 26.320 1.00 84.75 169 LEU A C 1
ATOM 1304 O O . LEU A 1 169 ? -0.914 -11.839 27.290 1.00 84.75 169 LEU A O 1
ATOM 1308 N N . LYS A 1 170 ? -2.856 -12.221 26.210 1.00 85.94 170 LYS A N 1
ATOM 1309 C CA . LYS A 1 170 ? -3.777 -11.667 27.230 1.00 85.94 170 LYS A CA 1
ATOM 1310 C C . LYS A 1 170 ? -3.237 -10.396 27.912 1.00 85.94 170 LYS A C 1
ATOM 1312 O O . LYS A 1 170 ? -3.340 -10.229 29.125 1.00 85.94 170 LYS A O 1
ATOM 1317 N N . LEU A 1 171 ? -2.656 -9.494 27.121 1.00 83.19 171 LEU A N 1
ATOM 1318 C CA . LEU A 1 171 ? -2.033 -8.273 27.623 1.00 83.19 171 LEU A CA 1
ATOM 1319 C C . LEU A 1 171 ? -3.089 -7.363 28.267 1.00 83.19 171 LEU A C 1
ATOM 1321 O O . LEU A 1 171 ? -4.197 -7.189 27.743 1.00 83.19 171 LEU A O 1
ATOM 1325 N N . GLY A 1 172 ? -2.732 -6.762 29.405 1.00 87.44 172 GLY A N 1
ATOM 1326 C CA . GLY A 1 172 ? -3.529 -5.708 30.032 1.00 87.44 172 GLY A CA 1
ATOM 1327 C C . GLY A 1 172 ? -3.574 -4.440 29.171 1.00 87.44 172 GLY A C 1
ATOM 1328 O O . GLY A 1 172 ? -2.759 -4.264 28.268 1.00 87.44 172 GLY A O 1
ATOM 1329 N N . LEU A 1 173 ? -4.495 -3.516 29.472 1.00 86.44 173 LEU A N 1
ATOM 1330 C CA . LEU A 1 173 ? -4.714 -2.295 28.675 1.00 86.44 173 LEU A CA 1
ATOM 1331 C C . LEU A 1 173 ? -3.425 -1.487 28.438 1.00 86.44 173 LEU A C 1
ATOM 1333 O O . LEU A 1 173 ? -3.137 -1.101 27.308 1.00 86.44 173 LEU A O 1
ATOM 1337 N N . ARG A 1 174 ? -2.622 -1.279 29.489 1.00 87.62 174 ARG A N 1
ATOM 1338 C CA . ARG A 1 174 ? -1.342 -0.558 29.392 1.00 87.62 174 ARG A CA 1
ATOM 1339 C C . ARG A 1 174 ? -0.333 -1.293 28.507 1.00 87.62 174 ARG A C 1
ATOM 1341 O O . ARG A 1 174 ? 0.315 -0.662 27.682 1.00 87.62 174 ARG A O 1
ATOM 1348 N N . GLY A 1 175 ? -0.251 -2.619 28.634 1.00 88.75 175 GLY A N 1
ATOM 1349 C CA . GLY A 1 175 ? 0.611 -3.454 27.795 1.00 88.75 175 GLY A CA 1
ATOM 1350 C C . GLY A 1 175 ? 0.210 -3.397 26.321 1.00 88.75 175 GLY A C 1
ATOM 1351 O O . GLY A 1 175 ? 1.076 -3.258 25.464 1.00 88.75 175 GLY A O 1
ATOM 1352 N N . CYS A 1 176 ? -1.096 -3.406 26.024 1.00 89.31 176 CYS A N 1
ATOM 1353 C CA . CYS A 1 176 ? -1.584 -3.224 24.660 1.00 89.31 176 CYS A CA 1
ATOM 1354 C C . CYS A 1 176 ? -1.147 -1.874 24.084 1.00 89.31 176 CYS A C 1
ATOM 1356 O O . CYS A 1 176 ? -0.625 -1.854 22.976 1.00 89.31 176 CYS A O 1
ATOM 1358 N N . VAL A 1 177 ? -1.337 -0.767 24.812 1.00 90.69 177 VAL A N 1
ATOM 1359 C CA . VAL A 1 177 ? -0.957 0.575 24.331 1.00 90.69 177 VAL A CA 1
ATOM 1360 C C . VAL A 1 177 ? 0.552 0.672 24.093 1.00 90.69 177 VAL A C 1
ATOM 1362 O O . VAL A 1 177 ? 0.960 1.138 23.035 1.00 90.69 177 VAL A O 1
ATOM 1365 N N . ILE A 1 178 ? 1.380 0.168 25.016 1.00 91.25 178 ILE A N 1
ATOM 1366 C CA . ILE A 1 178 ? 2.845 0.163 24.861 1.00 91.25 178 ILE A CA 1
ATOM 1367 C C . ILE A 1 178 ? 3.265 -0.663 23.639 1.00 91.25 178 ILE A C 1
ATOM 1369 O O . ILE A 1 178 ? 4.047 -0.184 22.825 1.00 91.25 178 ILE A O 1
ATOM 1373 N N . ALA A 1 179 ? 2.715 -1.867 23.459 1.00 91.69 179 ALA A N 1
ATOM 1374 C CA . ALA A 1 179 ? 3.002 -2.695 22.287 1.00 91.69 179 ALA A CA 1
ATOM 1375 C C . ALA A 1 179 ? 2.571 -2.017 20.973 1.00 91.69 179 ALA A C 1
ATOM 1377 O O . ALA A 1 179 ? 3.271 -2.114 19.967 1.00 91.69 179 ALA A O 1
ATOM 1378 N N . GLY A 1 180 ? 1.444 -1.296 20.988 1.00 91.69 180 GLY A N 1
ATOM 1379 C CA . GLY A 1 180 ? 0.982 -0.492 19.856 1.00 91.69 180 GLY A CA 1
ATOM 1380 C C . GLY A 1 180 ? 1.957 0.626 19.494 1.00 91.69 180 GLY A C 1
ATOM 1381 O O . GLY A 1 180 ? 2.326 0.748 18.328 1.00 91.69 180 GLY A O 1
ATOM 1382 N N . LEU A 1 181 ? 2.418 1.385 20.492 1.00 92.50 181 LEU A N 1
ATOM 1383 C CA . LEU A 1 181 ? 3.402 2.453 20.305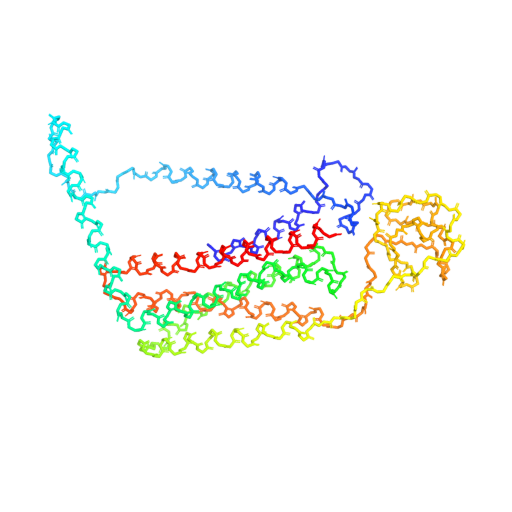 1.00 92.50 181 LEU A CA 1
ATOM 1384 C C . LEU A 1 181 ? 4.735 1.910 19.786 1.00 92.50 181 LEU A C 1
ATOM 1386 O O . LEU A 1 181 ? 5.247 2.423 18.798 1.00 92.50 181 LEU A O 1
ATOM 1390 N N . LEU A 1 182 ? 5.253 0.835 20.390 1.00 93.69 182 LEU A N 1
ATOM 1391 C CA . LEU A 1 182 ? 6.489 0.187 19.941 1.00 93.69 182 LEU A CA 1
ATOM 1392 C C . LEU A 1 182 ? 6.393 -0.242 18.477 1.00 93.69 182 LEU A C 1
ATOM 1394 O O . LEU A 1 182 ? 7.310 0.009 17.702 1.00 93.69 182 LEU A O 1
ATOM 1398 N N . ARG A 1 183 ? 5.264 -0.835 18.076 1.00 94.31 183 ARG A N 1
ATOM 1399 C CA . ARG A 1 183 ? 5.025 -1.218 16.683 1.00 94.31 183 ARG A CA 1
ATOM 1400 C C . ARG A 1 183 ? 5.050 -0.007 15.748 1.00 94.31 183 ARG A C 1
ATOM 1402 O O . ARG A 1 183 ? 5.711 -0.076 14.718 1.00 94.31 183 ARG A O 1
ATOM 1409 N N . VAL A 1 184 ? 4.371 1.090 16.094 1.00 93.50 184 VAL A N 1
ATOM 1410 C CA . VAL A 1 184 ? 4.365 2.312 15.266 1.00 93.50 184 VAL A CA 1
ATOM 1411 C C . VAL A 1 184 ? 5.758 2.939 15.182 1.00 93.50 184 VAL A C 1
ATOM 1413 O O . VAL A 1 184 ? 6.152 3.372 14.102 1.00 93.50 184 VAL A O 1
ATOM 1416 N N . SER A 1 185 ? 6.533 2.931 16.268 1.00 92.94 185 SER A N 1
ATOM 1417 C CA . SER A 1 185 ? 7.923 3.399 16.258 1.00 92.94 185 SER A CA 1
ATOM 1418 C C . SER A 1 185 ? 8.830 2.527 15.385 1.00 92.94 185 SER A C 1
ATOM 1420 O O . SER A 1 185 ? 9.611 3.065 14.605 1.00 92.94 185 SER A O 1
ATOM 1422 N N . ILE A 1 186 ? 8.708 1.196 15.466 1.00 94.00 186 ILE A N 1
ATOM 1423 C CA . ILE A 1 186 ? 9.466 0.258 14.621 1.00 94.00 186 ILE A CA 1
ATOM 1424 C C . ILE A 1 186 ? 9.107 0.457 13.144 1.00 94.00 186 ILE A C 1
ATOM 1426 O O . ILE A 1 186 ? 10.001 0.537 12.307 1.00 94.00 186 ILE A O 1
ATOM 1430 N N . LEU A 1 187 ? 7.816 0.588 12.826 1.00 93.06 187 LEU A N 1
ATOM 1431 C CA . LEU A 1 187 ? 7.350 0.870 11.467 1.00 93.06 187 LEU A CA 1
ATOM 1432 C C . LEU A 1 187 ? 7.938 2.176 10.928 1.00 93.06 187 LEU A C 1
ATOM 1434 O O . LEU A 1 187 ? 8.500 2.177 9.838 1.00 93.06 187 LEU A O 1
ATOM 1438 N N . GLY A 1 188 ? 7.867 3.261 11.704 1.00 90.62 188 GLY A N 1
ATOM 1439 C CA . GLY A 1 188 ? 8.453 4.544 11.319 1.00 90.62 188 GLY A CA 1
ATOM 1440 C C . GLY A 1 188 ? 9.965 4.459 11.089 1.00 90.62 188 GLY A C 1
ATOM 1441 O O . GLY A 1 188 ? 10.465 5.000 10.109 1.00 90.62 188 GLY A O 1
ATOM 1442 N N . ALA A 1 189 ? 10.694 3.725 11.935 1.00 91.62 189 ALA A N 1
ATOM 1443 C CA . ALA A 1 189 ? 12.137 3.536 11.778 1.00 91.62 189 ALA A CA 1
ATOM 1444 C C . ALA A 1 189 ? 12.496 2.745 10.508 1.00 91.62 189 ALA A C 1
ATOM 1446 O O . ALA A 1 189 ? 13.405 3.138 9.779 1.00 91.62 189 ALA A O 1
ATOM 1447 N N . ILE A 1 190 ? 11.767 1.663 10.212 1.00 90.94 190 ILE A N 1
ATOM 1448 C CA . ILE A 1 190 ? 11.958 0.886 8.976 1.00 90.94 190 ILE A CA 1
ATOM 1449 C C . ILE A 1 190 ? 11.597 1.740 7.752 1.00 90.94 190 ILE A C 1
ATOM 1451 O O . ILE A 1 190 ? 12.279 1.670 6.735 1.00 90.94 190 ILE A O 1
ATOM 1455 N N . GLN A 1 191 ? 10.572 2.588 7.852 1.00 88.06 191 GLN A N 1
ATOM 1456 C CA . GLN A 1 191 ? 10.168 3.489 6.774 1.00 88.06 191 GLN A CA 1
ATOM 1457 C C . GLN A 1 191 ? 11.275 4.489 6.403 1.00 88.06 191 GLN A C 1
ATOM 1459 O O . GLN A 1 191 ? 11.451 4.793 5.224 1.00 88.06 191 GLN A O 1
ATOM 1464 N N . CYS A 1 192 ? 12.068 4.952 7.375 1.00 85.69 192 CYS A N 1
ATOM 1465 C CA . CYS A 1 192 ? 13.230 5.805 7.116 1.00 85.69 192 CYS A CA 1
ATOM 1466 C C . CYS A 1 192 ? 14.321 5.111 6.279 1.00 85.69 192 CYS A C 1
ATOM 1468 O O . CYS A 1 192 ? 15.092 5.801 5.616 1.00 85.69 192 CYS A O 1
ATOM 1470 N N . LEU A 1 193 ? 14.377 3.771 6.252 1.00 83.62 193 LEU A N 1
ATOM 1471 C CA . LEU A 1 193 ? 15.338 3.030 5.423 1.00 83.62 193 LEU A CA 1
ATOM 1472 C C . LEU A 1 193 ? 15.079 3.204 3.919 1.00 83.62 193 LEU A C 1
ATOM 1474 O O . LEU A 1 193 ? 15.981 2.950 3.128 1.00 83.62 193 LEU A O 1
ATOM 1478 N N . TYR A 1 194 ? 13.892 3.671 3.506 1.00 82.38 194 TYR A N 1
ATOM 1479 C CA . TYR A 1 194 ? 13.592 3.915 2.087 1.00 82.38 194 TYR A CA 1
ATOM 1480 C C . TYR A 1 194 ? 14.566 4.907 1.450 1.00 82.38 194 TYR A C 1
ATOM 1482 O O . TYR A 1 194 ? 14.915 4.739 0.291 1.00 82.38 194 TYR A O 1
ATOM 1490 N N . PHE A 1 195 ? 15.056 5.890 2.210 1.00 77.69 195 PHE A N 1
ATOM 1491 C CA . PHE A 1 195 ? 16.024 6.872 1.713 1.00 77.69 195 PHE A CA 1
ATOM 1492 C C . PHE A 1 195 ? 17.419 6.290 1.454 1.00 77.69 195 PHE A C 1
ATOM 1494 O O . PHE A 1 195 ? 18.235 6.938 0.811 1.00 77.69 195 PHE A O 1
ATOM 1501 N N . ILE A 1 196 ? 17.712 5.093 1.966 1.00 81.56 196 ILE A N 1
ATOM 1502 C CA . ILE A 1 196 ? 19.023 4.447 1.821 1.00 81.56 196 ILE A CA 1
ATOM 1503 C C . ILE A 1 196 ? 19.089 3.643 0.516 1.00 81.56 196 ILE A C 1
ATOM 1505 O O . ILE A 1 196 ? 20.159 3.490 -0.068 1.00 81.56 196 ILE A O 1
ATOM 1509 N N . PHE A 1 197 ? 17.949 3.139 0.042 1.00 80.62 197 PHE A N 1
ATOM 1510 C CA . PHE A 1 197 ? 17.864 2.291 -1.145 1.00 80.62 197 PHE A CA 1
ATOM 1511 C C . PHE A 1 197 ? 17.720 3.122 -2.427 1.00 80.62 197 PHE A C 1
ATOM 1513 O O . PHE A 1 197 ? 16.684 3.068 -3.079 1.00 80.62 197 PHE A O 1
ATOM 1520 N N . GLY A 1 198 ? 18.760 3.881 -2.776 1.00 77.19 198 GLY A N 1
ATOM 1521 C CA . GLY A 1 198 ? 18.864 4.594 -4.053 1.00 77.19 198 GLY A CA 1
ATOM 1522 C C . GLY A 1 198 ? 19.837 3.916 -5.018 1.00 77.19 198 GLY A C 1
ATOM 1523 O O . GLY A 1 198 ? 20.813 3.290 -4.591 1.00 77.19 198 GLY A O 1
ATOM 1524 N N . CYS A 1 199 ? 19.580 4.057 -6.314 1.00 82.25 199 CYS A N 1
ATOM 1525 C CA . CYS A 1 199 ? 20.538 3.734 -7.373 1.00 82.25 199 CYS A CA 1
ATOM 1526 C C . CYS A 1 199 ? 21.072 5.042 -7.979 1.00 82.25 199 CYS A C 1
ATOM 1528 O O . CYS A 1 199 ? 20.627 6.128 -7.603 1.00 82.25 199 CYS A O 1
ATOM 1530 N N . LYS A 1 200 ? 22.080 4.961 -8.855 1.00 79.25 200 LYS A N 1
ATOM 1531 C CA . LYS A 1 200 ? 22.542 6.151 -9.583 1.00 79.25 200 LYS A CA 1
ATOM 1532 C C . LYS A 1 200 ? 21.430 6.647 -10.505 1.00 79.25 200 LYS A C 1
ATOM 1534 O O . LYS A 1 200 ? 20.676 5.834 -11.030 1.00 79.25 200 LYS A O 1
ATOM 1539 N N . ASP A 1 201 ? 21.358 7.962 -10.685 1.00 77.75 201 ASP A N 1
ATOM 1540 C CA . ASP A 1 201 ? 20.422 8.559 -11.632 1.00 77.75 201 ASP A CA 1
ATOM 1541 C C . ASP A 1 201 ? 20.699 8.049 -13.052 1.00 77.75 201 ASP A C 1
ATOM 1543 O O . ASP A 1 201 ? 21.846 7.785 -13.422 1.00 77.75 201 ASP A O 1
ATOM 1547 N N . THR A 1 202 ? 19.637 7.919 -13.845 1.00 76.25 202 THR A N 1
ATOM 1548 C CA . THR A 1 202 ? 19.727 7.465 -15.232 1.00 76.25 202 THR A CA 1
ATOM 1549 C C . THR A 1 202 ? 20.517 8.460 -16.072 1.00 76.25 202 THR A C 1
ATOM 1551 O O . THR A 1 202 ? 20.073 9.592 -16.279 1.00 76.25 202 THR A O 1
ATOM 1554 N N . GLU A 1 203 ? 21.663 8.030 -16.590 1.00 79.81 203 GLU A N 1
ATOM 1555 C CA . GLU A 1 203 ? 22.457 8.817 -17.530 1.00 79.81 203 GLU A CA 1
ATOM 1556 C C . GLU A 1 203 ? 21.945 8.604 -18.961 1.00 79.81 203 GLU A C 1
ATOM 1558 O O . GLU A 1 203 ? 21.655 7.477 -19.377 1.00 79.81 203 GLU A O 1
ATOM 1563 N N . PHE A 1 204 ? 21.828 9.701 -19.710 1.00 80.81 204 PHE A N 1
ATOM 1564 C CA . PHE A 1 204 ? 21.438 9.694 -21.118 1.00 80.81 204 PHE A CA 1
ATOM 1565 C C . PHE A 1 204 ? 22.639 10.015 -22.000 1.00 80.81 204 PHE A C 1
ATOM 1567 O O . PHE A 1 204 ? 23.455 10.868 -21.650 1.00 80.81 204 PHE A O 1
ATOM 1574 N N . ALA A 1 205 ? 22.714 9.382 -23.170 1.00 80.19 205 ALA A N 1
ATOM 1575 C CA . ALA A 1 205 ? 23.699 9.747 -24.180 1.00 80.19 205 ALA A CA 1
ATOM 1576 C C . ALA A 1 205 ? 23.520 11.210 -24.616 1.00 80.19 205 ALA A C 1
ATOM 1578 O O . ALA A 1 205 ? 22.415 11.633 -24.976 1.00 80.19 205 ALA A O 1
ATOM 1579 N N . GLU A 1 206 ? 24.619 11.965 -24.638 1.00 74.75 206 GLU A N 1
ATOM 1580 C CA . GLU A 1 206 ? 24.625 13.301 -25.225 1.00 74.75 206 GLU A CA 1
ATOM 1581 C C . GLU A 1 206 ? 24.399 13.219 -26.747 1.00 74.75 206 GLU A C 1
ATOM 1583 O O . GLU A 1 206 ? 24.956 12.340 -27.417 1.00 74.75 206 GLU A O 1
ATOM 1588 N N . PRO A 1 207 ? 23.594 14.125 -27.329 1.00 66.06 207 PRO A N 1
ATOM 1589 C CA . PRO A 1 207 ? 23.403 14.173 -28.771 1.00 66.06 207 PRO A CA 1
ATOM 1590 C C . PRO A 1 207 ? 24.723 14.535 -29.467 1.00 66.06 207 PRO A C 1
ATOM 1592 O O . PRO A 1 207 ? 25.246 15.636 -29.318 1.00 66.06 207 PRO A O 1
ATOM 1595 N N . THR A 1 208 ? 25.273 13.603 -30.247 1.00 62.06 208 THR A N 1
ATOM 1596 C CA . THR A 1 208 ? 26.467 13.843 -31.071 1.00 62.06 208 THR A CA 1
ATOM 1597 C C . THR A 1 208 ? 26.084 14.462 -32.423 1.00 62.06 208 THR A C 1
ATOM 1599 O O . THR A 1 208 ? 25.001 14.187 -32.938 1.00 62.06 208 THR A O 1
ATOM 1602 N N . PRO A 1 209 ? 26.970 15.231 -33.086 1.00 55.78 209 PRO A N 1
ATOM 1603 C CA . PRO A 1 209 ? 26.670 15.890 -34.368 1.00 55.78 209 PRO A CA 1
ATOM 1604 C C . PRO A 1 209 ? 26.318 14.927 -35.520 1.00 55.78 209 PRO A C 1
ATOM 1606 O O . PRO A 1 209 ? 25.754 15.336 -36.530 1.00 55.78 209 PRO A O 1
ATOM 1609 N N . ARG A 1 210 ? 26.602 13.623 -35.385 1.00 54.12 210 ARG A N 1
ATOM 1610 C CA . ARG A 1 210 ? 26.162 12.587 -36.340 1.00 54.12 210 ARG A CA 1
ATOM 1611 C C . ARG A 1 210 ? 24.646 12.325 -36.267 1.00 54.12 210 ARG A C 1
ATOM 1613 O O . ARG A 1 210 ? 24.056 11.900 -37.260 1.00 54.12 210 ARG A O 1
ATOM 1620 N N . MET A 1 211 ? 24.032 12.602 -35.112 1.00 57.78 211 MET A N 1
ATOM 1621 C CA . MET A 1 211 ? 22.613 12.383 -34.795 1.00 57.78 211 MET A CA 1
ATOM 1622 C C . MET A 1 211 ? 21.702 13.525 -35.299 1.00 57.78 211 MET A C 1
ATOM 1624 O O . MET A 1 211 ? 20.492 13.339 -35.370 1.00 57.78 211 MET A O 1
ATOM 1628 N N . GLU A 1 212 ? 22.253 14.670 -35.731 1.00 55.22 212 GLU A N 1
ATOM 1629 C CA . GLU A 1 212 ? 21.490 15.825 -36.262 1.00 55.22 212 GLU A CA 1
ATOM 1630 C C . GLU A 1 212 ? 20.973 15.642 -37.702 1.00 55.22 212 GLU A C 1
ATOM 1632 O O . GLU A 1 212 ? 20.250 16.483 -38.232 1.00 55.22 212 GLU A O 1
ATOM 1637 N N . SER A 1 213 ? 21.328 14.538 -38.363 1.00 57.28 213 SER A N 1
ATOM 1638 C CA . SER A 1 213 ? 20.900 14.255 -39.740 1.00 57.28 213 SER A CA 1
ATOM 1639 C C . SER A 1 213 ? 19.413 13.880 -39.864 1.00 57.28 213 SER A C 1
ATOM 1641 O O . SER A 1 213 ? 18.868 13.891 -40.968 1.00 57.28 213 SER A O 1
ATOM 1643 N N . CYS A 1 214 ? 18.738 13.598 -38.745 1.00 64.00 214 CYS A N 1
ATOM 1644 C CA . CYS A 1 214 ? 17.299 13.358 -38.682 1.00 64.00 214 CYS A CA 1
ATOM 1645 C C . CYS A 1 214 ? 16.576 14.597 -38.127 1.00 64.00 214 CYS A C 1
ATOM 1647 O O . CYS A 1 214 ? 16.934 15.106 -37.068 1.00 64.00 214 CYS A O 1
ATOM 1649 N N . GLN A 1 215 ? 15.525 15.070 -38.809 1.00 70.81 215 GLN A N 1
ATOM 1650 C CA . GLN A 1 215 ? 14.627 16.119 -38.300 1.00 70.81 215 GLN A CA 1
ATOM 1651 C C . GLN A 1 215 ? 13.748 15.564 -37.165 1.00 70.81 215 GLN A C 1
ATOM 1653 O O . GLN A 1 215 ? 12.555 15.321 -37.341 1.00 70.81 215 GLN A O 1
ATOM 1658 N N . CYS A 1 216 ? 14.355 15.290 -36.012 1.00 71.62 216 CYS A N 1
ATOM 1659 C CA . CYS A 1 216 ? 13.663 14.754 -34.849 1.00 71.62 216 CYS A CA 1
ATOM 1660 C C . CYS A 1 216 ? 12.832 15.850 -34.175 1.00 71.62 216 CYS A C 1
ATOM 1662 O O . CYS A 1 216 ? 13.362 16.896 -33.800 1.00 71.62 216 CYS A O 1
ATOM 1664 N N . ASP A 1 217 ? 11.540 15.594 -33.970 1.00 69.94 217 ASP A N 1
ATOM 1665 C CA . ASP A 1 217 ? 10.707 16.450 -33.129 1.00 69.94 217 ASP A CA 1
ATOM 1666 C C . ASP A 1 217 ? 11.128 16.290 -31.659 1.00 69.94 217 ASP A C 1
ATOM 1668 O O . ASP A 1 217 ? 10.936 15.226 -31.058 1.00 69.94 217 ASP A O 1
ATOM 1672 N N . GLN A 1 218 ? 11.709 17.350 -31.087 1.00 64.81 218 GLN A N 1
ATOM 1673 C CA . GLN A 1 218 ? 12.192 17.381 -29.701 1.00 64.81 218 GLN A CA 1
ATOM 1674 C C . GLN A 1 218 ? 11.066 17.199 -28.672 1.00 64.81 218 GLN A C 1
ATOM 1676 O O . GLN A 1 218 ? 11.344 16.826 -27.535 1.00 64.81 218 GLN A O 1
ATOM 1681 N N . ASN A 1 219 ? 9.801 17.395 -29.061 1.00 63.94 219 ASN A N 1
ATOM 1682 C CA . ASN A 1 219 ? 8.660 17.234 -28.159 1.00 63.94 219 ASN A CA 1
ATOM 1683 C C . ASN A 1 219 ? 8.189 15.777 -28.005 1.00 63.94 219 ASN A C 1
ATOM 1685 O O . ASN A 1 219 ? 7.426 15.472 -27.088 1.00 63.94 219 ASN A O 1
ATOM 1689 N N . SER A 1 220 ? 8.632 14.860 -28.872 1.00 65.12 220 SER A N 1
ATOM 1690 C CA . SER A 1 220 ? 8.254 13.442 -28.814 1.00 65.12 220 SER A CA 1
ATOM 1691 C C . SER A 1 220 ? 9.343 12.591 -28.148 1.00 65.12 220 SER A C 1
ATOM 1693 O O . SER A 1 220 ? 10.177 11.967 -28.802 1.00 65.12 220 SER A O 1
ATOM 1695 N N . VAL A 1 221 ? 9.342 12.570 -26.813 1.00 74.94 221 VAL A N 1
ATOM 1696 C CA . VAL A 1 221 ? 10.303 11.786 -26.020 1.00 74.94 221 VAL A CA 1
ATOM 1697 C C . VAL A 1 221 ? 9.828 10.335 -25.913 1.00 74.94 221 VAL A C 1
ATOM 1699 O O . VAL A 1 221 ? 8.695 10.065 -25.511 1.00 74.94 221 VAL A O 1
ATOM 1702 N N . LEU A 1 222 ? 10.698 9.394 -26.275 1.00 80.62 222 LEU A N 1
ATOM 1703 C CA . LEU A 1 222 ? 10.475 7.960 -26.113 1.00 80.62 222 LEU A CA 1
ATOM 1704 C C . LEU A 1 222 ? 11.765 7.322 -25.616 1.00 80.62 222 LEU A C 1
ATOM 1706 O O . LEU A 1 222 ? 12.650 7.033 -26.416 1.00 80.62 222 LEU A O 1
ATOM 1710 N N . PHE A 1 223 ? 11.858 7.089 -24.311 1.00 85.25 223 PHE A N 1
ATOM 1711 C CA . PHE A 1 223 ? 13.052 6.496 -23.717 1.00 85.25 223 PHE A CA 1
ATOM 1712 C C . PHE A 1 223 ? 13.307 5.090 -24.274 1.00 85.25 223 PHE A C 1
ATOM 1714 O O . PHE A 1 223 ? 12.407 4.240 -24.284 1.00 85.25 223 PHE A O 1
ATOM 1721 N N . VAL A 1 224 ? 14.527 4.872 -24.761 1.00 86.00 224 VAL A N 1
ATOM 1722 C CA . VAL A 1 224 ? 14.983 3.597 -25.321 1.00 86.00 224 VAL A CA 1
ATOM 1723 C C . VAL A 1 224 ? 16.340 3.214 -24.734 1.00 86.00 224 VAL A C 1
ATOM 1725 O O . VAL A 1 224 ? 17.192 4.071 -24.500 1.00 86.00 224 VAL A O 1
ATOM 1728 N N . CYS A 1 225 ? 16.539 1.916 -24.547 1.00 87.38 225 CYS A N 1
ATOM 1729 C CA . CYS A 1 225 ? 17.794 1.304 -24.151 1.00 87.38 225 CYS A CA 1
ATOM 1730 C C . CYS A 1 225 ? 18.525 0.785 -25.389 1.00 87.38 225 CYS A C 1
ATOM 1732 O O . CYS A 1 225 ? 17.947 0.012 -26.162 1.00 87.38 225 CYS A O 1
ATOM 1734 N N . GLY A 1 226 ? 19.772 1.211 -25.579 1.00 87.88 226 GLY A N 1
ATOM 1735 C CA . GLY A 1 226 ? 20.661 0.658 -26.590 1.00 87.88 226 GLY A CA 1
ATOM 1736 C C . GLY A 1 226 ? 21.296 -0.655 -26.160 1.00 87.88 226 GLY A C 1
ATOM 1737 O O . GLY A 1 226 ? 21.455 -0.951 -24.977 1.00 87.88 226 GLY A O 1
ATOM 1738 N N . ASP A 1 227 ? 21.673 -1.461 -27.147 1.00 87.00 227 ASP A N 1
ATOM 1739 C CA . ASP A 1 227 ? 22.404 -2.711 -26.921 1.00 87.00 227 ASP A CA 1
ATOM 1740 C C . ASP A 1 227 ? 23.777 -2.494 -26.245 1.00 87.00 227 ASP A C 1
ATOM 1742 O O . ASP A 1 227 ? 24.318 -3.390 -25.602 1.00 87.00 227 ASP A O 1
ATOM 1746 N N . ASP A 1 228 ? 24.304 -1.272 -26.325 1.00 85.44 228 ASP A N 1
ATOM 1747 C CA . ASP A 1 228 ? 25.487 -0.782 -25.615 1.00 85.44 228 ASP A CA 1
ATOM 1748 C C . ASP A 1 228 ? 25.239 -0.436 -24.131 1.00 85.44 228 ASP A C 1
ATOM 1750 O O . ASP A 1 228 ? 26.151 0.042 -23.461 1.00 85.44 228 ASP A O 1
ATOM 1754 N N . GLN A 1 229 ? 24.038 -0.713 -23.604 1.00 85.62 229 GLN A N 1
ATOM 1755 C CA . GLN A 1 229 ? 23.598 -0.395 -22.236 1.00 85.62 229 GLN A CA 1
ATOM 1756 C C . GLN A 1 229 ? 23.512 1.108 -21.938 1.00 85.62 229 GLN A C 1
ATOM 1758 O O . GLN A 1 229 ? 23.586 1.521 -20.780 1.00 85.62 229 GLN A O 1
ATOM 1763 N N . VAL A 1 230 ? 23.326 1.934 -22.971 1.00 86.50 230 VAL A N 1
ATOM 1764 C CA . VAL A 1 230 ? 23.157 3.382 -22.826 1.00 86.50 230 VAL A CA 1
ATOM 1765 C C . VAL A 1 230 ? 21.703 3.777 -23.089 1.00 86.50 230 VAL A C 1
ATOM 1767 O O . VAL A 1 230 ? 21.056 3.281 -24.014 1.00 86.50 230 VAL A O 1
ATOM 1770 N N . ASN A 1 231 ? 21.166 4.681 -22.266 1.00 87.38 231 ASN A N 1
ATOM 1771 C CA . ASN A 1 231 ? 19.815 5.206 -22.447 1.00 87.38 231 ASN A CA 1
ATOM 1772 C C . ASN A 1 231 ? 19.811 6.387 -23.425 1.00 87.38 231 ASN A C 1
ATOM 1774 O O . ASN A 1 231 ? 20.633 7.300 -23.335 1.00 87.38 231 ASN A O 1
ATOM 1778 N N . TYR A 1 232 ? 18.815 6.425 -24.307 1.00 85.50 232 TYR A N 1
ATOM 1779 C CA . TYR A 1 232 ? 18.591 7.522 -25.246 1.00 85.50 232 TYR A CA 1
ATOM 1780 C C . TYR A 1 232 ? 17.193 8.118 -25.051 1.00 85.50 232 TYR A C 1
ATOM 1782 O O . TYR A 1 232 ? 16.219 7.407 -24.802 1.00 85.50 232 TYR A O 1
ATOM 1790 N N . LEU A 1 233 ? 17.083 9.442 -25.203 1.00 83.50 233 LEU A N 1
ATOM 1791 C CA . LEU A 1 233 ? 15.822 10.186 -25.056 1.00 83.50 233 LEU A CA 1
ATOM 1792 C C . LEU A 1 233 ? 14.785 9.845 -26.140 1.00 83.50 233 LEU A C 1
ATOM 1794 O O . LEU A 1 233 ? 13.580 9.968 -25.920 1.00 83.50 233 LEU A O 1
ATOM 1798 N N . SER A 1 234 ? 15.240 9.450 -27.330 1.00 84.25 234 SER A N 1
ATOM 1799 C CA . SER A 1 234 ? 14.373 8.995 -28.414 1.00 84.25 234 SER A CA 1
ATOM 1800 C C . SER A 1 234 ? 15.123 8.056 -29.366 1.00 84.25 234 SER A C 1
ATOM 1802 O O . SER A 1 234 ? 16.343 8.183 -29.518 1.00 84.25 234 SER A O 1
ATOM 1804 N N . PRO A 1 235 ? 14.422 7.146 -30.074 1.00 83.00 235 PRO A N 1
ATOM 1805 C CA . PRO A 1 235 ? 15.040 6.322 -31.117 1.00 83.00 235 PRO A CA 1
ATOM 1806 C C . PRO A 1 235 ? 15.563 7.167 -32.290 1.00 83.00 235 PRO A C 1
ATOM 1808 O O . PRO A 1 235 ? 16.487 6.758 -32.987 1.00 83.00 235 PRO A O 1
ATOM 1811 N N . CYS A 1 236 ? 14.991 8.358 -32.499 1.00 81.19 236 CYS A N 1
ATOM 1812 C CA . CYS A 1 236 ? 15.442 9.300 -33.519 1.00 81.19 236 CYS A CA 1
ATOM 1813 C C . CYS A 1 236 ? 16.788 9.925 -33.137 1.00 81.19 236 CYS A C 1
ATOM 1815 O O . CYS A 1 236 ? 17.694 9.971 -33.963 1.00 81.19 236 CYS A O 1
ATOM 1817 N N . LEU A 1 237 ? 16.955 10.309 -31.864 1.00 81.25 237 LEU A N 1
ATOM 1818 C CA . LEU A 1 237 ? 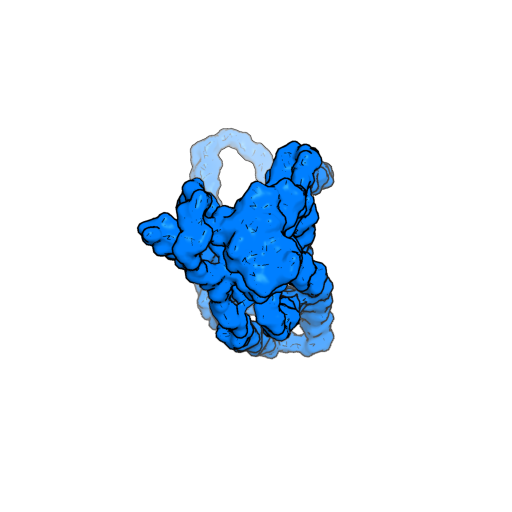18.247 10.754 -31.347 1.00 81.25 237 LEU A CA 1
ATOM 1819 C C . LEU A 1 237 ? 19.274 9.624 -31.445 1.00 81.25 237 LEU A C 1
ATOM 1821 O O . LEU A 1 237 ? 20.370 9.871 -31.913 1.00 81.25 237 LEU A O 1
ATOM 1825 N N . ALA A 1 238 ? 18.910 8.371 -31.162 1.00 81.12 238 ALA A N 1
ATOM 1826 C CA . ALA A 1 238 ? 19.794 7.218 -31.389 1.00 81.12 238 ALA A CA 1
ATOM 1827 C C . ALA A 1 238 ? 20.158 6.965 -32.881 1.00 81.12 238 ALA A C 1
ATOM 1829 O O . ALA A 1 238 ? 21.012 6.126 -33.183 1.00 81.12 238 ALA A O 1
ATOM 1830 N N . GLY A 1 239 ? 19.547 7.691 -33.828 1.00 83.44 239 GLY A N 1
ATOM 1831 C CA . GLY A 1 239 ? 19.821 7.600 -35.264 1.00 83.44 239 GLY A CA 1
ATOM 1832 C C . GLY A 1 239 ? 19.220 6.366 -35.935 1.00 83.44 239 GLY A C 1
ATOM 1833 O O . GLY A 1 239 ? 19.759 5.894 -36.934 1.00 83.44 239 GLY A O 1
ATOM 1834 N N . CYS A 1 240 ? 18.154 5.795 -35.369 1.00 85.31 240 CYS A N 1
ATOM 1835 C CA . CYS A 1 240 ? 17.512 4.592 -35.894 1.00 85.31 240 CYS A CA 1
ATOM 1836 C C . CYS A 1 240 ? 16.626 4.898 -37.104 1.00 85.31 240 CYS A C 1
ATOM 1838 O O . CYS A 1 240 ? 15.778 5.789 -37.059 1.00 85.31 240 CYS A O 1
ATOM 1840 N N . THR A 1 241 ? 16.778 4.111 -38.171 1.00 82.38 241 THR A N 1
ATOM 1841 C CA . THR A 1 241 ? 16.041 4.309 -39.434 1.00 82.38 241 THR A CA 1
ATOM 1842 C C . THR A 1 241 ? 14.942 3.282 -39.674 1.00 82.38 241 THR A C 1
ATOM 1844 O O . THR A 1 241 ? 14.003 3.558 -40.421 1.00 82.38 241 THR A O 1
ATOM 1847 N N . ASN A 1 242 ? 15.027 2.108 -39.046 1.00 82.94 242 ASN A N 1
ATOM 1848 C CA . ASN A 1 242 ? 14.073 1.029 -39.257 1.00 82.94 242 ASN A CA 1
ATOM 1849 C C . ASN A 1 242 ? 13.389 0.627 -37.945 1.00 82.94 242 ASN A C 1
ATOM 1851 O O . ASN A 1 242 ? 13.982 0.682 -36.868 1.00 82.94 242 ASN A O 1
ATOM 1855 N N . ARG A 1 243 ? 12.120 0.221 -38.032 1.00 80.81 243 ARG A N 1
ATOM 1856 C CA . ARG A 1 243 ? 11.321 -0.220 -36.885 1.00 80.81 243 ARG A CA 1
ATOM 1857 C C . ARG A 1 243 ? 10.702 -1.572 -37.188 1.00 80.81 243 ARG A C 1
ATOM 1859 O O . ARG A 1 243 ? 9.847 -1.687 -38.062 1.00 80.81 243 ARG A O 1
ATOM 1866 N N . THR A 1 244 ? 11.057 -2.562 -36.380 1.00 79.75 244 THR A N 1
ATOM 1867 C CA . THR A 1 244 ? 10.506 -3.914 -36.466 1.00 79.75 244 THR A CA 1
ATOM 1868 C C . THR A 1 244 ? 9.809 -4.231 -35.148 1.00 79.75 244 THR A C 1
ATOM 1870 O O . THR A 1 244 ? 10.462 -4.504 -34.145 1.00 79.75 244 THR A O 1
ATOM 1873 N N . LEU A 1 245 ? 8.472 -4.160 -35.126 1.00 75.38 245 LEU A N 1
ATOM 1874 C CA . LEU A 1 245 ? 7.659 -4.289 -33.905 1.00 75.38 245 LEU A CA 1
ATOM 1875 C C . LEU A 1 245 ? 8.074 -3.257 -32.826 1.00 75.38 245 LEU A C 1
ATOM 1877 O O . LEU A 1 245 ? 7.761 -2.067 -32.957 1.00 75.38 245 LEU A O 1
ATOM 1881 N N . ASN A 1 246 ? 8.804 -3.724 -31.805 1.00 74.62 246 ASN A N 1
ATOM 1882 C CA . ASN A 1 246 ? 9.327 -2.956 -30.667 1.00 74.62 246 ASN A CA 1
ATOM 1883 C C . ASN A 1 246 ? 10.850 -2.900 -30.638 1.00 74.62 246 ASN A C 1
ATOM 1885 O O . ASN A 1 246 ? 11.422 -2.556 -29.619 1.00 74.62 246 ASN A O 1
ATOM 1889 N N . VAL A 1 247 ? 11.521 -3.261 -31.724 1.00 83.44 247 VAL A N 1
ATOM 1890 C CA . VAL A 1 247 ? 12.966 -3.090 -31.837 1.00 83.44 247 VAL A CA 1
ATOM 1891 C C . VAL A 1 247 ? 13.212 -2.098 -32.956 1.00 83.44 247 VAL A C 1
ATOM 1893 O O . VAL A 1 247 ? 12.739 -2.280 -34.084 1.00 83.44 247 VAL A O 1
ATOM 1896 N N . PHE A 1 248 ? 13.916 -1.021 -32.638 1.00 85.69 248 PHE A N 1
ATOM 1897 C CA . PHE A 1 248 ? 14.404 -0.098 -33.650 1.00 85.69 248 PHE A CA 1
ATOM 1898 C C . PHE A 1 248 ? 15.808 -0.546 -34.040 1.00 85.69 248 PHE A C 1
ATOM 1900 O O . PHE A 1 248 ? 16.619 -0.863 -33.174 1.00 85.69 248 PHE A O 1
ATOM 1907 N N . THR A 1 249 ? 16.070 -0.627 -35.338 1.00 86.12 249 THR A N 1
ATOM 1908 C CA . THR A 1 249 ? 17.309 -1.177 -35.896 1.00 86.12 249 THR A CA 1
ATOM 1909 C C . THR A 1 249 ? 17.944 -0.191 -36.869 1.00 86.12 249 THR A C 1
ATOM 1911 O O . THR A 1 249 ? 17.303 0.769 -37.314 1.00 86.12 249 THR A O 1
ATOM 1914 N N . ASN A 1 250 ? 19.211 -0.448 -37.214 1.00 85.69 250 ASN A N 1
ATOM 1915 C CA . ASN A 1 250 ? 20.018 0.416 -38.076 1.00 85.69 250 ASN A CA 1
ATOM 1916 C C . ASN A 1 250 ? 20.163 1.819 -37.465 1.00 85.69 250 ASN A C 1
ATOM 1918 O O . ASN A 1 250 ? 19.769 2.827 -38.061 1.00 85.69 250 ASN A O 1
ATOM 1922 N N . CYS A 1 251 ? 20.644 1.831 -36.219 1.00 85.44 251 CYS A N 1
ATOM 1923 C CA . CYS A 1 251 ? 20.883 3.018 -35.411 1.00 85.44 251 CYS A CA 1
ATOM 1924 C C . CYS A 1 251 ? 22.347 3.451 -35.528 1.00 85.44 251 CYS A C 1
ATOM 1926 O O . CYS A 1 251 ? 23.253 2.751 -35.076 1.00 85.44 251 CYS A O 1
ATOM 1928 N N . SER A 1 252 ? 22.593 4.618 -36.125 1.00 81.81 252 SER A N 1
ATOM 1929 C CA . SER A 1 252 ? 23.953 5.114 -36.380 1.00 81.81 252 SER A CA 1
ATOM 1930 C C . SER A 1 252 ? 24.699 5.603 -35.131 1.00 81.81 252 SER A C 1
ATOM 1932 O O . SER A 1 252 ? 25.910 5.811 -35.196 1.00 81.81 252 SER A O 1
ATOM 1934 N N . GLY A 1 253 ? 23.985 5.846 -34.025 1.00 77.31 253 GLY A N 1
ATOM 1935 C CA . GLY A 1 253 ? 24.524 6.392 -32.774 1.00 77.31 253 GLY A CA 1
ATOM 1936 C C . GLY A 1 253 ? 25.005 5.355 -31.753 1.00 77.31 253 GLY A C 1
ATOM 1937 O O . GLY A 1 253 ? 25.392 5.752 -30.658 1.00 77.31 253 GLY A O 1
ATOM 1938 N N . ILE A 1 254 ? 24.974 4.060 -32.089 1.00 82.75 254 ILE A N 1
ATOM 1939 C CA . ILE A 1 254 ? 25.270 2.959 -31.159 1.00 82.75 254 ILE A CA 1
ATOM 1940 C C . ILE A 1 254 ? 26.593 2.299 -31.538 1.00 82.75 254 ILE A C 1
ATOM 1942 O O . ILE A 1 254 ? 26.791 1.886 -32.682 1.00 82.75 254 ILE A O 1
ATOM 1946 N N . SER A 1 255 ? 27.481 2.136 -30.562 1.00 74.19 255 SER A N 1
ATOM 1947 C CA . SER A 1 255 ? 28.739 1.397 -30.704 1.00 74.19 255 SER A CA 1
ATOM 1948 C C . SER A 1 255 ? 28.585 -0.085 -30.331 1.00 74.19 255 SER A C 1
ATOM 1950 O O . SER A 1 255 ? 29.356 -0.599 -29.527 1.00 74.19 255 SER A O 1
ATOM 1952 N N . SER A 1 256 ? 27.577 -0.769 -30.879 1.00 78.06 256 SER A N 1
ATOM 1953 C CA . SER A 1 256 ? 27.381 -2.222 -30.736 1.00 78.06 256 SER A CA 1
ATOM 1954 C C . SER A 1 256 ? 27.148 -2.862 -32.107 1.00 78.06 256 SER A C 1
ATOM 1956 O O . SER A 1 256 ? 26.574 -2.228 -32.994 1.00 78.06 256 SER A O 1
ATOM 1958 N N . ASP A 1 257 ? 27.559 -4.123 -32.270 1.00 73.00 257 ASP A N 1
ATOM 1959 C CA . ASP A 1 257 ? 27.439 -4.897 -33.515 1.00 73.00 257 ASP A CA 1
ATOM 1960 C C . ASP A 1 257 ? 25.985 -5.048 -33.991 1.00 73.00 257 ASP A C 1
ATOM 1962 O O . ASP A 1 257 ? 25.731 -5.130 -35.192 1.00 73.00 257 ASP A O 1
ATOM 1966 N N . MET A 1 258 ? 25.014 -5.062 -33.069 1.00 76.44 258 MET A N 1
ATOM 1967 C CA . MET A 1 258 ? 23.599 -5.262 -33.413 1.00 76.44 258 MET A CA 1
ATOM 1968 C C . MET A 1 258 ? 22.853 -3.963 -33.761 1.00 76.44 258 MET A C 1
ATOM 1970 O O . MET A 1 258 ? 21.763 -4.041 -34.327 1.00 76.44 258 MET A O 1
ATOM 1974 N N . GLN A 1 259 ? 23.420 -2.783 -33.455 1.00 83.75 259 GLN A N 1
ATOM 1975 C CA . GLN A 1 259 ? 22.859 -1.450 -33.762 1.00 83.75 259 GLN A CA 1
ATOM 1976 C C . GLN A 1 259 ? 21.339 -1.342 -33.546 1.00 83.75 259 GLN A C 1
ATOM 1978 O O . GLN A 1 259 ? 20.600 -0.830 -34.399 1.00 83.75 259 GLN A O 1
ATOM 1983 N N . GLN A 1 260 ? 20.875 -1.865 -32.411 1.00 86.88 260 GLN A N 1
ATOM 1984 C CA . GLN A 1 260 ? 19.465 -1.955 -32.059 1.00 86.88 260 GLN A CA 1
ATOM 1985 C C . GLN A 1 260 ? 19.180 -1.239 -30.740 1.00 86.88 260 GLN A C 1
ATOM 1987 O O . GLN A 1 260 ? 20.010 -1.248 -29.829 1.00 86.88 260 GLN A O 1
ATOM 1992 N N . VAL A 1 261 ? 17.984 -0.661 -30.631 1.00 86.25 261 VAL A N 1
ATOM 1993 C CA . VAL A 1 261 ? 17.437 -0.164 -29.365 1.00 86.25 261 VAL A CA 1
ATOM 1994 C C . VAL A 1 261 ? 16.069 -0.771 -29.086 1.00 86.25 261 VAL A C 1
ATOM 1996 O O . VAL A 1 261 ? 15.263 -1.013 -29.994 1.00 86.25 261 VAL A O 1
ATOM 1999 N N . THR A 1 262 ? 15.786 -0.963 -27.804 1.00 86.75 262 THR A N 1
ATOM 2000 C CA . THR A 1 262 ? 14.493 -1.423 -27.295 1.00 86.75 262 THR A CA 1
ATOM 2001 C C . THR A 1 262 ? 13.831 -0.347 -26.437 1.00 86.75 262 THR A C 1
ATOM 2003 O O . THR A 1 262 ? 14.526 0.362 -25.716 1.00 86.75 262 THR A O 1
ATOM 2006 N N . PRO A 1 263 ? 12.499 -0.206 -26.480 1.00 82.94 263 PRO A N 1
ATOM 2007 C CA . PRO A 1 263 ? 11.764 0.754 -25.676 1.00 82.94 263 PRO A CA 1
ATOM 2008 C C . PRO A 1 263 ? 11.836 0.407 -24.187 1.00 82.94 263 PRO A C 1
ATOM 2010 O O . PRO A 1 263 ? 11.750 -0.762 -23.809 1.00 82.94 263 PRO A O 1
ATOM 2013 N N . GLY A 1 264 ? 11.975 1.441 -23.359 1.00 80.56 264 GLY A N 1
ATOM 2014 C CA . GLY A 1 264 ? 12.242 1.316 -21.929 1.00 80.56 264 GLY A CA 1
ATOM 2015 C C . GLY A 1 264 ? 13.660 1.753 -21.565 1.00 80.56 264 GLY A C 1
ATOM 2016 O O . GLY A 1 264 ? 14.424 2.208 -22.412 1.00 80.56 264 GLY A O 1
ATOM 2017 N N . PHE A 1 265 ? 13.985 1.635 -20.284 1.00 82.75 265 PHE A N 1
ATOM 2018 C CA . PHE A 1 265 ? 15.303 1.956 -19.745 1.00 82.75 265 PHE A CA 1
ATOM 2019 C C . PHE A 1 265 ? 16.179 0.704 -19.678 1.00 82.75 265 PHE A C 1
ATOM 2021 O O . PHE A 1 265 ? 15.667 -0.411 -19.536 1.00 82.75 265 PHE A O 1
ATOM 2028 N N . CYS A 1 266 ? 17.493 0.892 -19.766 1.00 84.00 266 CYS A N 1
ATOM 2029 C CA . CYS A 1 266 ? 18.453 -0.168 -19.508 1.00 84.00 266 CYS A CA 1
ATOM 2030 C C . CYS A 1 266 ? 18.406 -0.589 -18.036 1.00 84.00 266 CYS A C 1
ATOM 2032 O O . CYS A 1 266 ? 18.062 0.195 -17.145 1.00 84.00 266 CYS A O 1
ATOM 2034 N N . ASP A 1 267 ? 18.722 -1.860 -17.784 1.00 79.12 267 ASP A N 1
ATOM 2035 C CA . ASP A 1 267 ? 18.809 -2.368 -16.421 1.00 79.12 267 ASP A CA 1
ATOM 2036 C C . ASP A 1 267 ? 20.151 -1.938 -15.823 1.00 79.12 267 ASP A C 1
ATOM 2038 O O . ASP A 1 267 ? 21.196 -2.466 -16.193 1.00 79.12 267 ASP A O 1
ATOM 2042 N N . ASP A 1 268 ? 20.127 -1.014 -14.862 1.00 73.38 268 ASP A N 1
ATOM 2043 C CA . ASP A 1 268 ? 21.340 -0.468 -14.232 1.00 73.38 268 ASP A CA 1
ATOM 2044 C C . ASP A 1 268 ? 22.075 -1.494 -13.335 1.00 73.38 268 ASP A C 1
ATOM 2046 O O . ASP A 1 268 ? 23.021 -1.156 -12.620 1.00 73.38 268 ASP A O 1
ATOM 2050 N N . GLY A 1 269 ? 21.619 -2.755 -13.299 1.00 75.19 269 GLY A N 1
ATOM 2051 C CA . GLY A 1 269 ? 22.225 -3.834 -12.512 1.00 75.19 269 GLY A CA 1
ATOM 2052 C C . GLY A 1 269 ? 22.156 -3.603 -10.999 1.00 75.19 269 GLY A C 1
ATOM 2053 O O . GLY A 1 269 ? 22.923 -4.195 -10.237 1.00 75.19 269 GLY A O 1
ATOM 2054 N N . CYS A 1 270 ? 21.258 -2.726 -10.544 1.00 82.56 270 CYS A N 1
ATOM 2055 C CA . CYS A 1 270 ? 21.224 -2.277 -9.161 1.00 82.56 270 CYS A CA 1
ATOM 2056 C C . CYS A 1 270 ? 20.732 -3.393 -8.211 1.00 82.56 270 CYS A C 1
ATOM 2058 O O . CYS A 1 270 ? 19.586 -3.844 -8.321 1.00 82.56 270 CYS A O 1
ATOM 2060 N N . PRO A 1 271 ? 21.538 -3.821 -7.215 1.00 86.38 271 PRO A N 1
ATOM 2061 C CA . PRO A 1 271 ? 21.192 -4.956 -6.359 1.00 86.38 271 PRO A CA 1
ATOM 2062 C C . PRO A 1 271 ? 20.099 -4.629 -5.332 1.00 86.38 271 PRO A C 1
ATOM 2064 O O . PRO A 1 271 ? 19.597 -5.539 -4.678 1.00 86.38 271 PRO A O 1
ATOM 2067 N N . TYR A 1 272 ? 19.727 -3.354 -5.167 1.00 88.38 272 TYR A N 1
ATOM 2068 C CA . TYR A 1 272 ? 18.837 -2.886 -4.099 1.00 88.38 272 TYR A CA 1
ATOM 2069 C C . TYR A 1 272 ? 17.338 -3.091 -4.369 1.00 88.38 272 TYR A C 1
ATOM 2071 O O . TYR A 1 272 ? 16.551 -3.061 -3.422 1.00 88.38 272 TYR A O 1
ATOM 2079 N N . PHE A 1 273 ? 16.934 -3.382 -5.611 1.00 88.50 273 PHE A N 1
ATOM 2080 C CA . PHE A 1 273 ? 15.527 -3.605 -5.972 1.00 88.50 273 PHE A CA 1
ATOM 2081 C C . PHE A 1 273 ? 14.819 -4.677 -5.109 1.00 88.50 273 PHE A C 1
ATOM 2083 O O . PHE A 1 273 ? 13.808 -4.358 -4.474 1.00 88.50 273 PHE A O 1
ATOM 2090 N N . PRO A 1 274 ? 15.324 -5.926 -4.990 1.00 89.38 274 PRO A N 1
ATOM 2091 C CA . PRO A 1 274 ? 14.677 -6.941 -4.154 1.00 89.38 274 PRO A CA 1
ATOM 2092 C C . PRO A 1 274 ? 14.665 -6.577 -2.662 1.00 89.38 274 PRO A C 1
ATOM 2094 O O . PRO A 1 274 ? 13.724 -6.945 -1.959 1.00 89.38 274 PRO A O 1
ATOM 2097 N N . TYR A 1 275 ? 15.659 -5.830 -2.168 1.00 90.44 275 TYR A N 1
ATOM 2098 C CA . TYR A 1 275 ? 15.689 -5.373 -0.773 1.00 90.44 275 TYR A CA 1
ATOM 2099 C C . TYR A 1 275 ? 14.610 -4.323 -0.498 1.00 90.44 275 TYR A C 1
ATOM 2101 O O . TYR A 1 275 ? 13.942 -4.384 0.539 1.00 90.44 275 TYR A O 1
ATOM 2109 N N . PHE A 1 276 ? 14.381 -3.403 -1.438 1.00 90.31 276 PHE A N 1
ATOM 2110 C CA . PHE A 1 276 ? 13.291 -2.438 -1.338 1.00 90.31 276 PHE A CA 1
ATOM 2111 C C . PHE A 1 276 ? 11.933 -3.152 -1.309 1.00 90.31 276 PHE A C 1
ATOM 2113 O O . PHE A 1 276 ? 11.129 -2.921 -0.402 1.00 90.31 276 PHE A O 1
ATOM 2120 N N . VAL A 1 277 ? 11.711 -4.101 -2.229 1.00 90.75 277 VAL A N 1
ATOM 2121 C CA . VAL A 1 277 ? 10.485 -4.919 -2.266 1.00 90.75 277 VAL A CA 1
ATOM 2122 C C . VAL A 1 277 ? 10.299 -5.695 -0.956 1.00 90.75 277 VAL A C 1
ATOM 2124 O O . VAL A 1 277 ? 9.222 -5.646 -0.362 1.00 90.75 277 VAL A O 1
ATOM 2127 N N . ALA A 1 278 ? 11.344 -6.351 -0.443 1.00 91.62 278 ALA A N 1
ATOM 2128 C CA . ALA A 1 278 ? 11.285 -7.055 0.839 1.00 91.62 278 ALA A CA 1
ATOM 2129 C C . ALA A 1 278 ? 10.903 -6.118 1.998 1.00 91.62 278 ALA A C 1
ATOM 2131 O O . ALA A 1 278 ? 10.066 -6.470 2.832 1.00 91.62 278 ALA A O 1
ATOM 2132 N N . THR A 1 279 ? 11.446 -4.899 2.021 1.00 91.19 279 THR A N 1
ATOM 2133 C CA . THR A 1 279 ? 11.122 -3.892 3.041 1.00 91.19 279 THR A CA 1
ATOM 2134 C C . THR A 1 279 ? 9.650 -3.471 2.969 1.00 91.19 279 THR A C 1
ATOM 2136 O O . THR A 1 279 ? 8.982 -3.411 4.003 1.00 91.19 279 THR A O 1
ATOM 2139 N N . VAL A 1 280 ? 9.099 -3.248 1.768 1.00 90.56 280 VAL A N 1
ATOM 2140 C CA . VAL A 1 280 ? 7.661 -2.967 1.563 1.00 90.56 280 VAL A CA 1
ATOM 2141 C C . VAL A 1 280 ? 6.788 -4.104 2.105 1.00 90.56 280 VAL A C 1
ATOM 2143 O O . VAL A 1 280 ? 5.779 -3.860 2.774 1.00 90.56 280 VAL A O 1
ATOM 2146 N N . VAL A 1 281 ? 7.176 -5.355 1.855 1.00 91.69 281 VAL A N 1
ATOM 2147 C CA . VAL A 1 281 ? 6.432 -6.542 2.304 1.00 91.69 281 VAL A CA 1
ATOM 2148 C C . VAL A 1 281 ? 6.458 -6.673 3.829 1.00 91.69 281 VAL A C 1
ATOM 2150 O O . VAL A 1 281 ? 5.412 -6.901 4.440 1.00 91.69 281 VAL A O 1
ATOM 2153 N N . ILE A 1 282 ? 7.618 -6.465 4.459 1.00 92.62 282 ILE A N 1
ATOM 2154 C CA . ILE A 1 282 ? 7.767 -6.481 5.924 1.00 92.62 282 ILE A CA 1
ATOM 2155 C C . ILE A 1 282 ? 6.919 -5.378 6.567 1.00 92.62 282 ILE A C 1
ATOM 2157 O O . ILE A 1 282 ? 6.186 -5.639 7.523 1.00 92.62 282 ILE A O 1
ATOM 2161 N N . LEU A 1 283 ? 6.968 -4.159 6.026 1.00 91.94 283 LEU A N 1
ATOM 2162 C CA . LEU A 1 283 ? 6.149 -3.042 6.500 1.00 91.94 283 LEU A CA 1
ATOM 2163 C C . LEU A 1 283 ? 4.652 -3.347 6.370 1.00 91.94 283 LEU A C 1
ATOM 2165 O O . LEU A 1 283 ? 3.892 -3.122 7.312 1.00 91.94 283 LEU A O 1
ATOM 2169 N N . SER A 1 284 ? 4.234 -3.932 5.245 1.00 91.38 284 SER A N 1
ATOM 2170 C CA . SER A 1 284 ? 2.843 -4.341 5.012 1.00 91.38 284 SER A CA 1
ATOM 2171 C C . SER A 1 284 ? 2.379 -5.396 6.023 1.00 91.38 284 SER A C 1
ATOM 2173 O O . SER A 1 284 ? 1.280 -5.291 6.574 1.00 91.38 284 SER A O 1
ATOM 2175 N N . PHE A 1 285 ? 3.232 -6.383 6.319 1.00 93.31 285 PHE A N 1
ATOM 2176 C CA . PHE A 1 285 ? 2.975 -7.396 7.343 1.00 93.31 285 PHE A CA 1
ATOM 2177 C C . PHE A 1 285 ? 2.804 -6.767 8.734 1.00 93.31 285 PHE A C 1
ATOM 2179 O O . PHE A 1 285 ? 1.805 -7.022 9.408 1.00 93.31 285 PHE A O 1
ATOM 2186 N N . LEU A 1 286 ? 3.744 -5.914 9.157 1.00 93.25 286 LEU A N 1
ATOM 2187 C CA . LEU A 1 286 ? 3.727 -5.256 10.471 1.00 93.25 286 LEU A CA 1
ATOM 2188 C C . LEU A 1 286 ? 2.554 -4.275 10.634 1.00 93.25 286 LEU A C 1
ATOM 2190 O O . LEU A 1 286 ? 2.026 -4.114 11.740 1.00 93.25 286 LEU A O 1
ATOM 2194 N N . ASN A 1 287 ? 2.119 -3.639 9.547 1.00 91.62 287 ASN A N 1
ATOM 2195 C CA . ASN A 1 287 ? 0.920 -2.808 9.537 1.00 91.62 287 ASN A CA 1
ATOM 2196 C C . ASN A 1 287 ? -0.331 -3.677 9.775 1.00 91.62 287 ASN A C 1
ATOM 2198 O O . ASN A 1 287 ? -1.075 -3.458 10.733 1.00 91.62 287 ASN A O 1
ATOM 2202 N N . CYS A 1 288 ? -0.488 -4.769 9.014 1.00 91.38 288 CYS A N 1
ATOM 2203 C CA . CYS A 1 288 ? -1.609 -5.700 9.191 1.00 91.38 288 CYS A CA 1
ATOM 2204 C C . CYS A 1 288 ? -1.633 -6.418 10.541 1.00 91.38 288 CYS A C 1
ATOM 2206 O O . CYS A 1 288 ? -2.712 -6.659 11.090 1.00 91.38 288 CYS A O 1
ATOM 2208 N N . LEU A 1 289 ? -0.463 -6.701 11.115 1.00 93.00 289 LEU A N 1
ATOM 2209 C CA . LEU A 1 289 ? -0.337 -7.237 12.468 1.00 93.00 289 LEU A CA 1
ATOM 2210 C C . LEU A 1 289 ? -1.033 -6.342 13.506 1.00 93.00 289 LEU A C 1
ATOM 2212 O O . LEU A 1 289 ? -1.569 -6.841 14.494 1.00 93.00 289 LEU A O 1
ATOM 2216 N N . GLY A 1 290 ? -1.052 -5.026 13.271 1.00 90.44 290 GLY A N 1
ATOM 2217 C CA . GLY A 1 290 ? -1.631 -4.021 14.156 1.00 90.44 290 GLY A CA 1
ATOM 2218 C C . GLY A 1 290 ? -3.140 -3.812 14.029 1.00 90.44 290 GLY A C 1
ATOM 2219 O O . GLY A 1 290 ? -3.715 -3.218 14.938 1.00 90.44 290 GLY A O 1
ATOM 2220 N N . ILE A 1 291 ? -3.805 -4.318 12.981 1.00 90.06 291 ILE A N 1
ATOM 2221 C CA . ILE A 1 291 ? -5.223 -4.009 12.708 1.00 90.06 291 ILE A CA 1
ATOM 2222 C C . ILE A 1 291 ? -6.128 -4.470 13.857 1.00 90.06 291 ILE A C 1
ATOM 2224 O O . ILE A 1 291 ? -6.800 -3.657 14.492 1.00 90.06 291 ILE A O 1
ATOM 2228 N N . ILE A 1 292 ? -6.139 -5.773 14.157 1.00 90.62 292 ILE A N 1
ATOM 2229 C CA . ILE A 1 292 ? -6.990 -6.335 15.221 1.00 90.62 292 ILE A CA 1
ATOM 2230 C C . ILE A 1 292 ? -6.601 -5.781 16.606 1.00 90.62 292 ILE A C 1
ATOM 2232 O O . ILE A 1 292 ? -7.493 -5.302 17.315 1.00 90.62 292 ILE A O 1
ATOM 2236 N N . PRO A 1 293 ? -5.310 -5.781 17.012 1.00 90.00 293 PRO A N 1
ATOM 2237 C CA . PRO A 1 293 ? -4.904 -5.167 18.274 1.00 90.00 293 PRO A CA 1
ATOM 2238 C C . PRO A 1 293 ? -5.311 -3.696 18.389 1.00 90.00 293 PRO A C 1
ATOM 2240 O O . PRO A 1 293 ? -5.766 -3.290 19.456 1.00 90.00 293 PRO A O 1
ATOM 2243 N N . GLY A 1 294 ? -5.196 -2.918 17.309 1.00 90.00 294 GLY A N 1
ATOM 2244 C CA . GLY A 1 294 ? -5.568 -1.504 17.261 1.00 90.00 294 GLY A CA 1
ATOM 2245 C C . GLY A 1 294 ? -7.059 -1.283 17.510 1.00 90.00 294 GLY A C 1
ATOM 2246 O O . GLY A 1 294 ? -7.430 -0.468 18.355 1.00 90.00 294 GLY A O 1
ATOM 2247 N N . TYR A 1 295 ? -7.928 -2.077 16.875 1.00 90.06 295 TYR A N 1
ATOM 2248 C CA . TYR A 1 295 ? -9.369 -2.035 17.158 1.00 90.06 295 TYR A CA 1
ATOM 2249 C C . TYR A 1 295 ? -9.682 -2.385 18.619 1.00 90.06 295 TYR A C 1
ATOM 2251 O O . TYR A 1 295 ? -10.455 -1.686 19.277 1.00 90.06 295 TYR A O 1
ATOM 2259 N N . ILE A 1 296 ? -9.053 -3.433 19.159 1.00 89.94 296 ILE A N 1
ATOM 2260 C CA . ILE A 1 296 ? -9.252 -3.847 20.557 1.00 89.94 296 ILE A CA 1
ATOM 2261 C C . ILE A 1 296 ? -8.758 -2.766 21.530 1.00 89.94 296 ILE A C 1
ATOM 2263 O O . ILE A 1 296 ? -9.402 -2.529 22.554 1.00 89.94 296 ILE A O 1
ATOM 2267 N N . GLN A 1 297 ? -7.638 -2.101 21.228 1.00 90.12 297 GLN A N 1
ATOM 2268 C CA . GLN A 1 297 ? -7.120 -0.986 22.024 1.00 90.12 297 GLN A CA 1
ATOM 2269 C C . GLN A 1 297 ? -8.158 0.132 22.124 1.00 90.12 297 GLN A C 1
ATOM 2271 O O . GLN A 1 297 ? -8.519 0.508 23.238 1.00 90.12 297 GLN A O 1
ATOM 2276 N N . VAL A 1 298 ? -8.700 0.600 20.994 1.00 91.50 298 VAL A N 1
ATOM 2277 C CA . VAL A 1 298 ? -9.715 1.668 20.977 1.00 91.50 298 VAL A CA 1
ATOM 2278 C C . VAL A 1 298 ? -10.919 1.281 21.837 1.00 91.50 298 VAL A C 1
ATOM 2280 O O . VAL A 1 298 ? -11.271 2.014 22.760 1.00 91.50 298 VAL A O 1
ATOM 2283 N N . ILE A 1 299 ? -11.480 0.089 21.621 1.00 91.62 299 ILE A N 1
ATOM 2284 C CA . ILE A 1 299 ? -12.658 -0.408 22.349 1.00 91.62 299 ILE A CA 1
ATOM 2285 C C . ILE A 1 299 ? -12.416 -0.470 23.864 1.00 91.62 299 ILE A C 1
ATOM 2287 O O . ILE A 1 299 ? -13.304 -0.118 24.637 1.00 91.62 299 ILE A O 1
ATOM 2291 N N . ARG A 1 300 ? -11.225 -0.897 24.306 1.00 90.31 300 ARG A N 1
ATOM 2292 C CA . ARG A 1 300 ? -10.896 -1.019 25.738 1.00 90.31 300 ARG A CA 1
ATOM 2293 C C . ARG A 1 300 ? -10.562 0.313 26.420 1.00 90.31 300 ARG A C 1
ATOM 2295 O O . ARG A 1 300 ? -10.540 0.360 27.648 1.00 90.31 300 ARG A O 1
ATOM 2302 N N . THR A 1 301 ? -10.276 1.378 25.669 1.00 90.00 301 THR A N 1
ATOM 2303 C CA . THR A 1 301 ? -9.979 2.706 26.249 1.00 90.00 301 THR A CA 1
ATOM 2304 C C . THR A 1 301 ? -11.228 3.511 26.610 1.00 90.00 301 THR A C 1
ATOM 2306 O O . THR A 1 301 ? -11.153 4.428 27.438 1.00 90.00 301 THR A O 1
ATOM 2309 N N . VAL A 1 302 ? -12.381 3.167 26.035 1.00 92.31 302 VAL A N 1
ATOM 2310 C CA . VAL A 1 302 ? -13.639 3.911 26.176 1.00 92.31 302 VAL A CA 1
ATOM 2311 C C . VAL A 1 302 ? -14.730 3.078 26.848 1.00 92.31 302 VAL A C 1
ATOM 2313 O O . VAL A 1 302 ? -14.626 1.862 26.982 1.00 92.31 302 VAL A O 1
ATOM 2316 N N . GLU A 1 303 ? -15.776 3.753 27.318 1.00 88.81 303 GLU A N 1
ATOM 2317 C CA . GLU A 1 303 ? -16.972 3.099 27.855 1.00 88.81 303 GLU A CA 1
ATOM 2318 C C . GLU A 1 303 ? -17.785 2.429 26.736 1.00 88.81 303 GLU A C 1
ATOM 2320 O O . GLU A 1 303 ? -17.746 2.896 25.597 1.00 88.81 303 GLU A O 1
ATOM 2325 N N . PRO A 1 304 ? -18.565 1.370 27.032 1.00 87.75 304 PRO A N 1
ATOM 2326 C CA . PRO A 1 304 ? -19.337 0.636 26.024 1.00 87.75 304 PRO A CA 1
ATOM 2327 C C . PRO A 1 304 ? -20.315 1.520 25.240 1.00 87.75 304 PRO A C 1
ATOM 2329 O O . PRO A 1 304 ? -20.544 1.284 24.058 1.00 87.75 304 PRO A O 1
ATOM 2332 N N . VAL A 1 305 ? -20.838 2.573 25.873 1.00 86.00 305 VAL A N 1
ATOM 2333 C CA . VAL A 1 305 ? -21.744 3.546 25.244 1.00 86.00 305 VAL A CA 1
ATOM 2334 C C . VAL A 1 305 ? -21.029 4.392 24.176 1.00 86.00 305 VAL A C 1
ATOM 2336 O O . VAL A 1 305 ? -21.651 4.820 23.210 1.00 86.00 305 VAL A O 1
ATOM 2339 N N . ASP A 1 306 ? -19.713 4.574 24.307 1.00 88.25 306 ASP A N 1
ATOM 2340 C CA . ASP A 1 306 ? -18.892 5.465 23.480 1.00 88.25 306 ASP A CA 1
ATOM 2341 C C . ASP A 1 306 ? -18.081 4.732 22.395 1.00 88.25 306 ASP A C 1
ATOM 2343 O O . ASP A 1 306 ? -17.400 5.374 21.594 1.00 88.25 306 ASP A O 1
ATOM 2347 N N . GLN A 1 307 ? -18.127 3.396 22.335 1.00 90.75 307 GLN A N 1
ATOM 2348 C CA . GLN A 1 307 ? -17.271 2.590 21.448 1.00 90.75 307 GLN A CA 1
ATOM 2349 C C . GLN A 1 307 ? -17.442 2.932 19.967 1.00 90.75 307 GLN A C 1
ATOM 2351 O O . GLN A 1 307 ? -16.453 3.135 19.261 1.00 90.75 307 GLN A O 1
ATOM 2356 N N . ALA A 1 308 ? -18.687 3.034 19.499 1.00 89.75 308 ALA A N 1
ATOM 2357 C CA . ALA A 1 308 ? -18.975 3.373 18.108 1.00 89.75 308 ALA A CA 1
ATOM 2358 C C . ALA A 1 308 ? -18.453 4.775 17.750 1.00 89.75 308 ALA A C 1
ATOM 2360 O O . ALA A 1 308 ? -17.855 4.967 16.691 1.00 89.75 308 ALA A O 1
ATOM 2361 N N . LEU A 1 309 ? -18.617 5.739 18.663 1.00 91.38 309 LEU A N 1
ATOM 2362 C CA . LEU A 1 309 ? -18.142 7.107 18.482 1.00 91.38 309 LEU A CA 1
ATOM 2363 C C . LEU A 1 309 ? -16.611 7.192 18.483 1.00 91.38 309 LEU A C 1
ATOM 2365 O O . LEU A 1 309 ? -16.039 7.930 17.685 1.00 91.38 309 LEU A O 1
ATOM 2369 N N . ALA A 1 310 ? -15.943 6.418 19.337 1.00 91.38 310 ALA A N 1
ATOM 2370 C CA . ALA A 1 310 ? -14.487 6.370 19.421 1.00 91.38 310 ALA A CA 1
ATOM 2371 C C . ALA A 1 310 ? -13.857 5.798 18.143 1.00 91.38 310 ALA A C 1
ATOM 2373 O O . ALA A 1 310 ? -12.910 6.380 17.617 1.00 91.38 310 ALA A O 1
ATOM 2374 N N . ILE A 1 311 ? -14.415 4.701 17.615 1.00 91.50 311 ILE A N 1
ATOM 2375 C CA . ILE A 1 311 ? -13.984 4.097 16.344 1.00 91.50 311 ILE A CA 1
ATOM 2376 C C . ILE A 1 311 ? -14.259 5.051 15.174 1.00 91.50 311 ILE A C 1
ATOM 2378 O O . ILE A 1 311 ? -13.410 5.227 14.304 1.00 91.50 311 ILE A O 1
ATOM 2382 N N . GLY A 1 312 ? -15.429 5.698 15.159 1.00 91.38 312 GLY A N 1
ATOM 2383 C CA . GLY A 1 312 ? -15.765 6.690 14.138 1.00 91.38 312 GLY A CA 1
ATOM 2384 C C . GLY A 1 312 ? -14.813 7.887 14.158 1.00 91.38 312 GLY A C 1
ATOM 2385 O O . GLY A 1 312 ? -14.320 8.304 13.115 1.00 91.38 312 GLY A O 1
ATOM 2386 N N . THR A 1 313 ? -14.495 8.395 15.350 1.00 90.62 313 THR A N 1
ATOM 2387 C CA . THR A 1 313 ? -13.561 9.513 15.537 1.00 90.62 313 THR A CA 1
ATOM 2388 C C . THR A 1 313 ? -12.146 9.151 15.101 1.00 90.62 313 THR A C 1
ATOM 2390 O O . THR A 1 313 ? -11.517 9.935 14.396 1.00 90.62 313 THR A O 1
ATOM 2393 N N . SER A 1 314 ? -11.639 7.969 15.472 1.00 90.19 314 SER A N 1
ATOM 2394 C CA . SER A 1 314 ? -10.297 7.548 15.058 1.00 90.19 314 SER A CA 1
ATOM 2395 C C . SER A 1 314 ? -10.199 7.384 13.543 1.00 90.19 314 SER A C 1
ATOM 2397 O O . SER A 1 314 ? -9.270 7.911 12.935 1.00 90.19 314 SER A O 1
ATOM 2399 N N . ALA A 1 315 ? -11.191 6.748 12.914 1.00 89.50 315 ALA A N 1
ATOM 2400 C CA . ALA A 1 315 ? -11.259 6.625 11.462 1.00 89.50 315 ALA A CA 1
ATOM 2401 C C . ALA A 1 315 ? -11.344 7.997 10.770 1.00 89.50 315 ALA A C 1
ATOM 2403 O O . ALA A 1 315 ? -10.621 8.243 9.804 1.00 89.50 315 ALA A O 1
ATOM 2404 N N . PHE A 1 316 ? -12.174 8.913 11.279 1.00 90.62 316 PHE A N 1
ATOM 2405 C CA . PHE A 1 316 ? -12.289 10.275 10.755 1.00 90.62 316 PHE A CA 1
ATOM 2406 C C . PHE A 1 316 ? -10.957 11.036 10.828 1.00 90.62 316 PHE A C 1
ATOM 2408 O O . PHE A 1 316 ? -10.511 11.591 9.830 1.00 90.62 316 PHE A O 1
ATOM 2415 N N . CYS A 1 317 ? -10.273 11.017 11.975 1.00 89.06 317 CYS A N 1
ATOM 2416 C CA . CYS A 1 317 ? -8.980 11.686 12.123 1.00 89.06 317 CYS A CA 1
ATOM 2417 C C . CYS A 1 317 ? -7.899 11.084 11.214 1.00 89.06 317 CYS A C 1
ATOM 2419 O O . CYS A 1 317 ? -7.149 11.832 10.586 1.00 89.06 317 CYS A O 1
ATOM 2421 N N . CYS A 1 318 ? -7.826 9.752 11.112 1.00 86.50 318 CYS A N 1
ATOM 2422 C CA . CYS A 1 318 ? -6.876 9.092 10.219 1.00 86.50 318 CYS A CA 1
ATOM 2423 C C . CYS A 1 318 ? -7.156 9.444 8.752 1.00 86.50 318 CYS A C 1
ATOM 2425 O O . CYS A 1 318 ? -6.244 9.841 8.035 1.00 86.50 318 CYS A O 1
ATOM 2427 N N . THR A 1 319 ? -8.412 9.353 8.309 1.00 85.75 319 THR A N 1
ATOM 2428 C CA . THR A 1 319 ? -8.791 9.669 6.920 1.00 85.75 319 THR A CA 1
ATOM 2429 C C . THR A 1 319 ? -8.564 11.135 6.567 1.00 85.75 319 THR A C 1
ATOM 2431 O O . THR A 1 319 ? -8.039 11.412 5.492 1.00 85.75 319 THR A O 1
ATOM 2434 N N . LEU A 1 320 ? -8.879 12.072 7.466 1.00 85.44 320 LEU A N 1
ATOM 2435 C CA . LEU A 1 320 ? -8.651 13.499 7.242 1.00 85.44 320 LEU A CA 1
ATOM 2436 C C . LEU A 1 320 ? -7.171 13.799 6.973 1.00 85.44 320 LEU A C 1
ATOM 2438 O O . LEU A 1 320 ? -6.854 14.502 6.018 1.00 85.44 320 LEU A O 1
ATOM 2442 N N . LEU A 1 321 ? -6.261 13.238 7.773 1.00 77.62 321 LEU A N 1
ATOM 2443 C CA . LEU A 1 321 ? -4.822 13.439 7.581 1.00 77.62 321 LEU A CA 1
ATOM 2444 C C . LEU A 1 321 ? -4.309 12.791 6.298 1.00 77.62 321 LEU A C 1
ATOM 2446 O O . LEU A 1 321 ? -3.516 13.408 5.597 1.00 77.62 321 LEU A O 1
ATOM 2450 N N . VAL A 1 322 ? -4.792 11.593 5.958 1.00 78.75 322 VAL A N 1
ATOM 2451 C CA . VAL A 1 322 ? -4.456 10.938 4.685 1.00 78.75 322 VAL A CA 1
ATOM 2452 C C . VAL A 1 322 ? -4.866 11.815 3.504 1.00 78.75 322 VAL A C 1
ATOM 2454 O O . VAL A 1 322 ? -4.070 12.028 2.595 1.00 78.75 322 VAL A O 1
ATOM 2457 N N . VAL A 1 323 ? -6.076 12.380 3.529 1.00 78.19 323 VAL A N 1
ATOM 2458 C CA . VAL A 1 323 ? -6.546 13.286 2.472 1.00 78.19 323 VAL A CA 1
ATOM 2459 C C . VAL A 1 323 ? -5.681 14.540 2.407 1.00 78.19 323 VAL A C 1
ATOM 2461 O O . VAL A 1 323 ? -5.294 14.937 1.316 1.00 78.19 323 VAL A O 1
ATOM 2464 N N . VAL A 1 324 ? -5.329 15.140 3.546 1.00 76.00 324 VAL A N 1
ATOM 2465 C CA . VAL A 1 324 ? -4.453 16.321 3.568 1.00 76.00 324 VAL A CA 1
ATOM 2466 C C . VAL A 1 324 ? -3.078 15.999 2.983 1.00 76.00 324 VAL A C 1
ATOM 2468 O O . VAL A 1 324 ? -2.596 16.768 2.163 1.00 76.00 324 VAL A O 1
ATOM 2471 N N . VAL A 1 325 ? -2.465 14.864 3.331 1.00 69.75 325 VAL A N 1
ATOM 2472 C CA . VAL A 1 325 ? -1.172 14.444 2.760 1.00 69.75 325 VAL A CA 1
ATOM 2473 C C . VAL A 1 325 ? -1.281 14.248 1.256 1.00 69.75 325 VAL A C 1
ATOM 2475 O O . VAL A 1 325 ? -0.487 14.809 0.509 1.00 69.75 325 VAL A O 1
ATOM 2478 N N . VAL A 1 326 ? -2.279 13.493 0.798 1.00 67.88 326 VAL A N 1
ATOM 2479 C CA . VAL A 1 326 ? -2.456 13.224 -0.632 1.00 67.88 326 VAL A CA 1
ATOM 2480 C C . VAL A 1 326 ? -2.715 14.523 -1.388 1.00 67.88 326 VAL A C 1
ATOM 2482 O O . VAL A 1 326 ? -2.068 14.766 -2.396 1.00 67.88 326 VAL A O 1
ATOM 2485 N N . VAL A 1 327 ? -3.598 15.393 -0.897 1.00 71.75 327 VAL A N 1
ATOM 2486 C CA . VAL A 1 327 ? -3.915 16.663 -1.562 1.00 71.75 327 VAL A CA 1
ATOM 2487 C C . VAL A 1 327 ? -2.718 17.601 -1.548 1.00 71.75 327 VAL A C 1
ATOM 2489 O O . VAL A 1 327 ? -2.379 18.134 -2.593 1.00 71.75 327 VAL A O 1
ATOM 2492 N N . VAL A 1 328 ? -2.046 17.796 -0.413 1.00 67.81 328 VAL A N 1
ATOM 2493 C CA . VAL A 1 328 ? -0.892 18.701 -0.339 1.00 67.81 328 VAL A CA 1
ATOM 2494 C C . VAL A 1 328 ? 0.238 18.190 -1.218 1.00 67.81 328 VAL A C 1
ATOM 2496 O O . VAL A 1 328 ? 0.785 18.970 -1.982 1.00 67.81 328 VAL A O 1
ATOM 2499 N N . VAL A 1 329 ? 0.571 16.899 -1.176 1.00 63.34 329 VAL A N 1
ATOM 2500 C CA . VAL A 1 329 ? 1.687 16.391 -1.979 1.00 63.34 329 VAL A CA 1
ATOM 2501 C C . VAL A 1 329 ? 1.319 16.320 -3.457 1.00 63.34 329 VAL A C 1
ATOM 2503 O O . VAL A 1 329 ? 2.125 16.730 -4.276 1.00 63.34 329 VAL A O 1
ATOM 2506 N N . VAL A 1 330 ? 0.112 15.888 -3.832 1.00 62.25 330 VAL A N 1
ATOM 2507 C CA . VAL A 1 330 ? -0.303 15.889 -5.246 1.00 62.25 330 VAL A CA 1
ATOM 2508 C C . VAL A 1 330 ? -0.398 17.314 -5.777 1.00 62.25 330 VAL A C 1
ATOM 2510 O O . VAL A 1 330 ? 0.100 17.573 -6.861 1.00 62.25 330 VAL A O 1
ATOM 2513 N N . VAL A 1 331 ? -0.968 18.261 -5.029 1.00 60.59 331 VAL A N 1
ATOM 2514 C CA . VAL A 1 331 ? -1.046 19.661 -5.469 1.00 60.59 331 VAL A CA 1
ATOM 2515 C C . VAL A 1 331 ? 0.344 20.277 -5.539 1.00 60.59 331 VAL A C 1
ATOM 2517 O O . VAL A 1 331 ? 0.651 20.914 -6.532 1.00 60.59 331 VAL A O 1
ATOM 2520 N N . VAL A 1 332 ? 1.215 20.064 -4.552 1.00 57.53 332 VAL A N 1
ATOM 2521 C CA . VAL A 1 332 ? 2.578 20.611 -4.586 1.00 57.53 332 VAL A CA 1
ATOM 2522 C C . VAL A 1 332 ? 3.393 19.969 -5.706 1.00 57.53 332 VAL A C 1
ATOM 2524 O O . VAL A 1 332 ? 4.005 20.691 -6.476 1.00 57.53 332 VAL A O 1
ATOM 2527 N N . VAL A 1 333 ? 3.367 18.646 -5.868 1.00 56.34 333 VAL A N 1
ATOM 2528 C CA . VAL A 1 333 ? 4.112 17.964 -6.937 1.00 56.34 333 VAL A CA 1
ATOM 2529 C C . VAL A 1 333 ? 3.558 18.342 -8.308 1.00 56.34 333 VAL A C 1
ATOM 2531 O O . VAL A 1 333 ? 4.329 18.700 -9.182 1.00 56.34 333 VAL A O 1
ATOM 2534 N N . VAL A 1 334 ? 2.240 18.338 -8.515 1.00 51.31 334 VAL A N 1
ATOM 2535 C CA . VAL A 1 334 ? 1.658 18.692 -9.819 1.00 51.31 334 VAL A CA 1
ATOM 2536 C C . VAL A 1 334 ? 1.862 20.174 -10.130 1.00 51.31 334 VAL A C 1
ATOM 2538 O O . VAL A 1 334 ? 2.259 20.502 -11.239 1.00 51.31 334 VAL A O 1
ATOM 2541 N N . VAL A 1 335 ? 1.659 21.083 -9.175 1.00 51.34 335 VAL A N 1
ATOM 2542 C CA . VAL A 1 335 ? 1.821 22.527 -9.422 1.00 51.34 335 VAL A CA 1
ATOM 2543 C C . VAL A 1 335 ? 3.291 22.914 -9.591 1.00 51.34 335 VAL A C 1
ATOM 2545 O O . VAL A 1 335 ? 3.586 23.780 -10.405 1.00 51.34 335 VAL A O 1
ATOM 2548 N N . VAL A 1 336 ? 4.217 22.280 -8.867 1.00 49.12 336 VAL A N 1
ATOM 2549 C CA . VAL A 1 336 ? 5.651 22.614 -8.942 1.00 49.12 336 VAL A CA 1
ATOM 2550 C C . VAL A 1 336 ? 6.354 21.899 -10.099 1.00 49.12 336 VAL A C 1
ATOM 2552 O O . VAL A 1 336 ? 7.262 22.478 -10.679 1.00 49.12 336 VAL A O 1
ATOM 2555 N N . VAL A 1 337 ? 5.949 20.674 -10.457 1.00 45.00 337 VAL A N 1
ATOM 2556 C CA . VAL A 1 337 ? 6.620 19.872 -11.503 1.00 45.00 337 VAL A CA 1
ATOM 2557 C C . VAL A 1 337 ? 5.958 20.012 -12.875 1.00 45.00 337 VAL A C 1
ATOM 2559 O O . VAL A 1 337 ? 6.646 19.897 -13.877 1.00 45.00 337 VAL A O 1
ATOM 2562 N N . VAL A 1 338 ? 4.645 20.263 -12.954 1.00 43.59 338 VAL A N 1
ATOM 2563 C CA . VAL A 1 338 ? 3.945 20.492 -14.240 1.00 43.59 338 VAL A CA 1
ATOM 2564 C C . VAL A 1 338 ? 3.810 21.991 -14.552 1.00 43.59 338 VAL A C 1
ATOM 2566 O O . VAL A 1 338 ? 3.502 22.365 -15.678 1.00 43.59 338 VAL A O 1
ATOM 2569 N N . GLY A 1 339 ? 4.029 22.861 -13.559 1.00 37.03 339 GLY A N 1
ATOM 2570 C CA . GLY A 1 339 ? 4.014 24.319 -13.716 1.00 37.03 339 GLY A CA 1
ATOM 2571 C C . GLY A 1 339 ? 5.381 24.967 -13.979 1.00 37.03 339 GLY A C 1
ATOM 2572 O O . GLY A 1 339 ? 5.433 26.195 -14.051 1.00 37.03 339 GLY A O 1
ATOM 2573 N N . ALA A 1 340 ? 6.453 24.178 -14.093 1.00 35.34 340 ALA A N 1
ATOM 2574 C CA . ALA A 1 340 ? 7.805 24.606 -14.467 1.00 35.34 340 ALA A CA 1
ATOM 2575 C C . ALA A 1 340 ? 8.194 23.971 -15.807 1.00 35.34 340 ALA A C 1
ATOM 2577 O O . ALA A 1 340 ? 8.915 24.648 -16.572 1.00 35.34 340 ALA A O 1
#

Sequence (340 aa):
MVFGPPLALLLGSYISSLPLDLKETSMTPMDPRWVGAWWIGFLVVGVACIISALPIMCFPRQFIQRPPSEPVGLKDSKHKKKLRLVAKEMMTGLLESMKRIMKRPLFLITLCSGTLEAFYGSGAFAFSQKYMEVQFNKTSQQVSMAIGIPTIFALASGTFLGGLLTTRLKLGLRGCVIAGLLRVSILGAIQCLYFIFGCKDTEFAEPTPRMESCQCDQNSVLFVCGDDQVNYLSPCLAGCTNRTLNVFTNCSGISSDMQQVTPGFCDDGCPYFPYFVATVVILSFLNCLGIIPGYIQVIRTVEPVDQALAIGTSAFCCTLLVVVVVVVVVVVVVVVVVGA